Protein AF-0000000074598461 (afdb_homodimer)

Sequence (278 aa):
MSKIYKFALVFVLAITSFVDISEGIFDLGEVYVRVNNTLSNGKKLRIFCKSKDDDLSAVELAPLQVYKFTISKSFWGDTLFSCDVFFDNKSHWFDVFNQKRDTSFCRNTCYYEVMESRVCKYKKFNSKIVEDCYYWKKDMSKIYKFALVFVLAITSFVDISEGIFDLGEVYVRVNNTLSNGKKLRIFCKSKDDDLSAVELAPLQVYKFTISKSFWGDTLFSCDVFFDNKSHWFDVFNQKRDTSFCRNTCYYEVMESRVCKYKKFNSKIVEDCYYWKKD

Organism: Saponaria officinalis (NCBI:txid3572)

Secondary structure (DSSP, 8-state):
--HHHHHHHHHHHHHHHS----S-S---SEEEEEEEE--STT--EEEEEEESS-BPPPEEE-TT-EEEEEEEPPTTS--EEEEEEEETTEEEEEEEEEHHHHHHHHTTEEEEEE-SSEEEEEEE-SSEEEEEEEEPPP-/--HHHHHHHHHHHHHHHH----S-S---SEEEEEEEE--STT--EEEEEEESS-BPPPEEE-TT-EEEEEEEPPTTS--EEEEEEEETTEEEEEEEEEHHHHHHHHTTEEEEEE-SSEEEEEEE-SSEEEEEEEEPPP-

InterPro domains:
  IPR010264 Plant self-incompatibility S1 [PF05938] (33-136)
  IPR010264 Plant self-incompatibility S1 [PTHR31232] (32-123)

Structure (mmCIF, N/CA/C/O backbone):
data_AF-0000000074598461-model_v1
#
loop_
_entity.id
_entity.type
_entity.pdbx_description
1 polymer 'S-protein homolog'
#
loop_
_atom_site.group_PDB
_atom_site.id
_atom_site.type_symbol
_atom_site.label_atom_id
_atom_site.label_alt_id
_atom_site.label_comp_id
_atom_site.label_asym_id
_atom_site.label_entity_id
_atom_site.label_seq_id
_atom_site.pdbx_PDB_ins_code
_atom_site.Cartn_x
_atom_site.Cartn_y
_atom_site.Cartn_z
_atom_site.occupancy
_atom_site.B_iso_or_equiv
_atom_site.auth_seq_id
_atom_site.auth_comp_id
_atom_site.auth_asym_id
_atom_site.auth_atom_id
_atom_site.pdbx_PDB_model_num
ATOM 1 N N . MET A 1 1 ? 25.781 50.375 15.008 1 42.06 1 MET A N 1
ATOM 2 C CA . MET A 1 1 ? 25.094 49.125 14.734 1 42.06 1 MET A CA 1
ATOM 3 C C . MET A 1 1 ? 25.703 47.969 15.547 1 42.06 1 MET A C 1
ATOM 5 O O . MET A 1 1 ? 26.891 47.688 15.414 1 42.06 1 MET A O 1
ATOM 9 N N . SER A 1 2 ? 25.219 47.75 16.906 1 54.38 2 SER A N 1
ATOM 10 C CA . SER A 1 2 ? 25.812 46.969 17.984 1 54.38 2 SER A CA 1
ATOM 11 C C . SER A 1 2 ? 26 45.5 17.578 1 54.38 2 SER A C 1
ATOM 13 O O . SER A 1 2 ? 25.344 45.031 16.656 1 54.38 2 SER A O 1
ATOM 15 N N . LYS A 1 3 ? 27.234 44.938 18.047 1 61.88 3 LYS A N 1
ATOM 16 C CA . LYS A 1 3 ? 27.672 43.562 17.922 1 61.88 3 LYS A CA 1
ATOM 17 C C . LYS A 1 3 ? 26.5 42.594 18.094 1 61.88 3 LYS A C 1
ATOM 19 O O . LYS A 1 3 ? 26.516 41.5 17.547 1 61.88 3 LYS A O 1
ATOM 24 N N . ILE A 1 4 ? 25.5 43.094 18.812 1 59.47 4 ILE A N 1
ATOM 25 C CA . ILE A 1 4 ? 24.344 42.25 19.078 1 59.47 4 ILE A CA 1
ATOM 26 C C . ILE A 1 4 ? 23.531 42.062 17.781 1 59.47 4 ILE A C 1
ATOM 28 O O . ILE A 1 4 ? 23.047 40.969 17.516 1 59.47 4 ILE A O 1
ATOM 32 N N . TYR A 1 5 ? 23.5 43.094 16.875 1 58.84 5 TYR A N 1
ATOM 33 C CA . TYR A 1 5 ? 22.734 42.969 15.641 1 58.84 5 TYR A CA 1
ATOM 34 C C . TYR A 1 5 ? 23.406 42 14.68 1 58.84 5 TYR A C 1
ATOM 36 O O . TYR A 1 5 ? 22.734 41.312 13.906 1 58.84 5 TYR A O 1
ATOM 44 N N . LYS A 1 6 ? 24.672 41.938 14.797 1 60.06 6 LYS A N 1
ATOM 45 C CA . LYS A 1 6 ? 25.422 41.031 13.922 1 60.06 6 LYS A CA 1
ATOM 46 C C . LYS A 1 6 ? 25.188 39.594 14.32 1 60.06 6 LYS A C 1
ATOM 48 O O . LYS A 1 6 ? 25.031 38.719 13.461 1 60.06 6 LYS A O 1
ATOM 53 N N . PHE A 1 7 ? 25.094 39.375 15.648 1 57.41 7 PHE A N 1
ATOM 54 C CA . PHE A 1 7 ? 24.844 38.031 16.125 1 57.41 7 PHE A CA 1
ATOM 55 C C . PHE A 1 7 ? 23.406 37.625 15.867 1 57.41 7 PHE A C 1
ATOM 57 O O . PHE A 1 7 ? 23.125 36.469 15.531 1 57.41 7 PHE A O 1
ATOM 64 N N . ALA A 1 8 ? 22.469 38.656 15.914 1 57.94 8 ALA A N 1
ATOM 65 C CA . ALA A 1 8 ? 21.062 38.375 15.648 1 57.94 8 ALA A CA 1
ATOM 66 C C . ALA A 1 8 ? 20.828 38.094 14.164 1 57.94 8 ALA A C 1
ATOM 68 O O . ALA A 1 8 ? 20.031 37.219 13.797 1 57.94 8 ALA A O 1
ATOM 69 N N . LEU A 1 9 ? 21.688 38.719 13.328 1 55.06 9 LEU A N 1
ATOM 70 C CA . LEU A 1 9 ? 21.547 38.5 11.898 1 55.06 9 LEU A CA 1
ATOM 71 C C . LEU A 1 9 ? 22.078 37.094 11.523 1 55.06 9 LEU A C 1
ATOM 73 O O . LEU A 1 9 ? 21.453 36.406 10.727 1 55.06 9 LEU A O 1
ATOM 77 N N . VAL A 1 10 ? 23.188 36.75 12.156 1 55.44 10 VAL A N 1
ATOM 78 C CA . VAL A 1 10 ? 23.75 35.438 11.852 1 55.44 10 VAL A CA 1
ATOM 79 C C . VAL A 1 10 ? 22.859 34.344 12.43 1 55.44 10 VAL A C 1
ATOM 81 O O . VAL A 1 10 ? 22.688 33.281 11.82 1 55.44 10 VAL A O 1
ATOM 84 N N . PHE A 1 11 ? 22.188 34.688 13.594 1 53.16 11 PHE A N 1
ATOM 85 C CA . PHE A 1 11 ? 21.281 33.688 14.172 1 53.16 11 PHE A CA 1
ATOM 86 C C . PHE A 1 11 ? 20.031 33.531 13.305 1 53.16 11 PHE A C 1
ATOM 88 O O . PHE A 1 11 ? 19.562 32.406 13.117 1 53.16 11 PHE A O 1
ATOM 95 N N . VAL A 1 12 ? 19.531 34.719 12.68 1 53.56 12 VAL A N 1
ATOM 96 C CA . VAL A 1 12 ? 18.375 34.625 11.805 1 53.56 12 VAL A CA 1
ATOM 97 C C . VAL A 1 12 ? 18.766 33.875 10.531 1 53.56 12 VAL A C 1
ATOM 99 O O . VAL A 1 12 ? 17.984 33.062 10.016 1 53.56 12 VAL A O 1
ATOM 102 N N . LEU A 1 13 ? 20.016 34.031 10.102 1 53.06 13 LEU A N 1
ATOM 103 C CA . LEU A 1 13 ? 20.438 33.344 8.883 1 53.06 13 LEU A CA 1
ATOM 104 C C . LEU A 1 13 ? 20.641 31.859 9.148 1 53.06 13 LEU A C 1
ATOM 106 O O . LEU A 1 13 ? 20.391 31.031 8.273 1 53.06 13 LEU A O 1
ATOM 110 N N . ALA A 1 14 ? 21.109 31.562 10.352 1 48.84 14 ALA A N 1
ATOM 111 C CA . ALA A 1 14 ? 21.359 30.156 10.68 1 48.84 14 ALA A CA 1
ATOM 112 C C . ALA A 1 14 ? 20.031 29.406 10.859 1 48.84 14 ALA A C 1
ATOM 114 O O . ALA A 1 14 ? 19.938 28.219 10.531 1 48.84 14 ALA A O 1
ATOM 115 N N . ILE A 1 15 ? 18.984 30.078 11.336 1 48.78 15 ILE A N 1
ATOM 116 C CA . ILE A 1 15 ? 17.719 29.375 11.508 1 48.78 15 ILE A CA 1
ATOM 117 C C . ILE A 1 15 ? 17.109 29.078 10.141 1 48.78 15 ILE A C 1
ATOM 119 O O . ILE A 1 15 ? 16.438 28.062 9.961 1 48.78 15 ILE A O 1
ATOM 123 N N . THR A 1 16 ? 17.391 30 9.164 1 47.09 16 THR A N 1
ATOM 124 C CA . THR A 1 16 ? 16.734 29.75 7.887 1 47.09 16 THR A CA 1
ATOM 125 C C . THR A 1 16 ? 17.344 28.531 7.207 1 47.09 16 THR A C 1
ATOM 127 O O . THR A 1 16 ? 16.719 27.938 6.324 1 47.09 16 THR A O 1
ATOM 130 N N . SER A 1 17 ? 18.641 28.328 7.457 1 44.53 17 SER A N 1
ATOM 131 C CA . SER A 1 17 ? 19.234 27.344 6.562 1 44.53 17 SER A CA 1
ATOM 132 C C . SER A 1 17 ? 18.734 25.938 6.867 1 44.53 17 SER A C 1
ATOM 134 O O . SER A 1 17 ? 18.844 25.031 6.035 1 44.53 17 SER A O 1
ATOM 136 N N . PHE A 1 18 ? 18.688 25.594 8.133 1 39.97 18 PHE A N 1
ATOM 137 C CA . PHE A 1 18 ? 18.594 24.156 8.375 1 39.97 18 PHE A CA 1
ATOM 138 C C . PHE A 1 18 ? 17.156 23.672 8.227 1 39.97 18 PHE A C 1
ATOM 140 O O . PHE A 1 18 ? 16.844 22.531 8.562 1 39.97 18 PHE A O 1
ATOM 147 N N . VAL A 1 19 ? 16.188 24.578 8.227 1 38 19 VAL A N 1
ATOM 148 C CA . VAL A 1 19 ? 14.891 23.938 8.086 1 38 19 VAL A CA 1
ATOM 149 C C . VAL A 1 19 ? 14.719 23.422 6.652 1 38 19 VAL A C 1
ATOM 151 O O . VAL A 1 19 ? 14.555 24.219 5.719 1 38 19 VAL A O 1
ATOM 154 N N . ASP A 1 20 ? 15.516 22.578 6.219 1 36.5 20 ASP A N 1
ATOM 155 C CA . ASP A 1 20 ? 14.945 21.859 5.078 1 36.5 20 ASP A CA 1
ATOM 156 C C . ASP A 1 20 ? 13.477 21.547 5.312 1 36.5 20 ASP A C 1
ATOM 158 O O . ASP A 1 20 ? 13.133 20.734 6.176 1 36.5 20 ASP A O 1
ATOM 162 N N . ILE A 1 21 ? 12.547 22.484 5.262 1 37.41 21 ILE A N 1
ATOM 163 C CA . ILE A 1 21 ? 11.125 22.156 5.148 1 37.41 21 ILE A CA 1
ATOM 164 C C . ILE A 1 21 ? 10.945 21 4.176 1 37.41 21 ILE A C 1
ATOM 166 O O . ILE A 1 21 ? 11.172 21.141 2.973 1 37.41 21 ILE A O 1
ATOM 170 N N . SER A 1 22 ? 11.5 19.906 4.379 1 37.53 22 SER A N 1
ATOM 171 C CA . SER A 1 22 ? 11.008 18.75 3.633 1 37.53 22 SER A CA 1
ATOM 172 C C . SER A 1 22 ? 9.562 18.938 3.184 1 37.53 22 SER A C 1
ATOM 174 O O . SER A 1 22 ? 8.836 19.766 3.758 1 37.53 22 SER A O 1
ATOM 176 N N . GLU A 1 23 ? 9.141 18.453 1.993 1 42.53 23 GLU A N 1
ATOM 177 C CA . GLU A 1 23 ? 7.801 18.469 1.414 1 42.53 23 GLU A CA 1
ATOM 178 C C . GLU A 1 23 ? 6.73 18.359 2.496 1 42.53 23 GLU A C 1
ATOM 180 O O . GLU A 1 23 ? 5.539 18.25 2.191 1 42.53 23 GLU A O 1
ATOM 185 N N . GLY A 1 24 ? 7.07 18.094 3.729 1 43.75 24 GLY A N 1
ATOM 186 C CA . GLY A 1 24 ? 5.969 18.344 4.645 1 43.75 24 GLY A CA 1
ATOM 187 C C . GLY A 1 24 ? 5.496 19.781 4.617 1 43.75 24 GLY A C 1
ATOM 188 O O . GLY A 1 24 ? 5.555 20.484 5.629 1 43.75 24 GLY A O 1
ATOM 189 N N . ILE A 1 25 ? 6.133 20.625 3.852 1 43.78 25 ILE 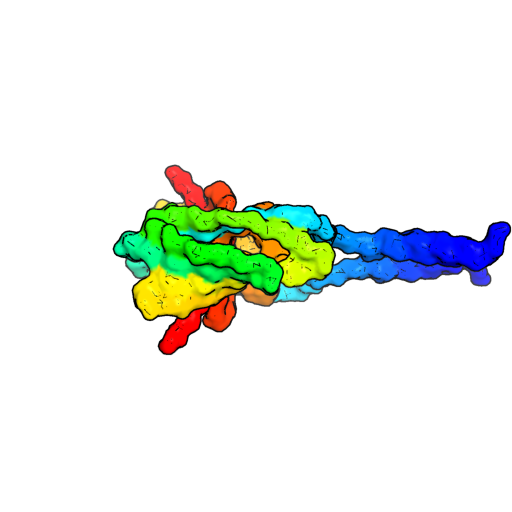A N 1
ATOM 190 C CA . ILE A 1 25 ? 5.574 21.969 3.82 1 43.78 25 ILE A CA 1
ATOM 191 C C . ILE A 1 25 ? 4.078 21.922 4.133 1 43.78 25 ILE A C 1
ATOM 193 O O . ILE A 1 25 ? 3.412 20.922 3.83 1 43.78 25 ILE A O 1
ATOM 197 N N . PHE A 1 26 ? 3.57 22.984 4.777 1 50.31 26 PHE A N 1
ATOM 198 C CA . PHE A 1 26 ? 2.205 23.391 5.098 1 50.31 26 PHE A CA 1
ATOM 199 C C . PHE A 1 26 ? 1.267 23.078 3.934 1 50.31 26 PHE A C 1
ATOM 201 O O . PHE A 1 26 ? 1.225 23.828 2.955 1 50.31 26 PHE A O 1
ATOM 208 N N . ASP A 1 27 ? 1.364 21.891 3.357 1 56.09 27 ASP A N 1
ATOM 209 C CA . ASP A 1 27 ? 0.271 21.625 2.426 1 56.09 27 ASP A CA 1
ATOM 210 C C . ASP A 1 27 ? -1.074 22.016 3.037 1 56.09 27 ASP A C 1
ATOM 212 O O . ASP A 1 27 ? -1.716 21.203 3.705 1 56.09 27 ASP A O 1
ATOM 216 N N . LEU A 1 28 ? -1.108 23.297 3.279 1 67.38 28 LEU A N 1
ATOM 217 C CA . LEU A 1 28 ? -2.389 23.922 3.58 1 67.38 28 LEU A CA 1
ATOM 218 C C . LEU A 1 28 ? -3.34 23.812 2.393 1 67.38 28 LEU A C 1
ATOM 220 O O . LEU A 1 28 ? -2.9 23.734 1.244 1 67.38 28 LEU A O 1
ATOM 224 N N . GLY A 1 29 ? -4.309 23.031 2.402 1 84.06 29 GLY A N 1
ATOM 225 C CA . GLY A 1 29 ? -5.262 22.891 1.312 1 84.06 29 GLY A CA 1
ATOM 226 C C . GLY A 1 29 ? -6.352 21.875 1.597 1 84.06 29 GLY A C 1
ATOM 227 O O . GLY A 1 29 ? -6.598 21.531 2.754 1 84.06 29 GLY A O 1
ATOM 228 N N . GLU A 1 30 ? -6.996 21.766 0.583 1 92.38 30 GLU A N 1
ATOM 229 C CA . GLU A 1 30 ? -8.133 20.859 0.634 1 92.38 30 GLU A CA 1
ATOM 230 C C . GLU A 1 30 ? -7.746 19.453 0.154 1 92.38 30 GLU A C 1
ATOM 232 O O . GLU A 1 30 ? -6.84 19.312 -0.67 1 92.38 30 GLU A O 1
ATOM 237 N N . VAL A 1 31 ? -8.266 18.562 0.871 1 95.31 31 VAL A N 1
ATOM 238 C CA . VAL A 1 31 ? -8.141 17.172 0.423 1 95.31 31 VAL A CA 1
ATOM 239 C C . VAL A 1 31 ? -9.508 16.625 0.03 1 95.31 31 VAL A C 1
ATOM 241 O O . VAL A 1 31 ? -10.492 16.828 0.75 1 95.31 31 VAL A O 1
ATOM 244 N N . TYR A 1 32 ? -9.523 16.031 -1.075 1 97.25 32 TYR A N 1
ATOM 245 C CA . TYR A 1 32 ? -10.742 15.398 -1.564 1 97.25 32 TYR A CA 1
ATOM 246 C C . TYR A 1 32 ? -10.797 13.938 -1.152 1 97.25 32 TYR A C 1
ATOM 248 O O . TYR A 1 32 ? -9.812 13.203 -1.295 1 97.25 32 TYR A O 1
ATOM 256 N N . VAL A 1 33 ? -11.93 13.602 -0.596 1 98.38 33 VAL A N 1
ATOM 257 C CA . VAL A 1 33 ? -12.102 12.219 -0.165 1 98.38 33 VAL A CA 1
ATOM 258 C C . VAL A 1 33 ? -13.172 11.539 -1.01 1 98.38 33 VAL A C 1
ATOM 260 O O . VAL A 1 33 ? -14.234 12.117 -1.251 1 98.38 33 VAL A O 1
ATOM 263 N N . ARG A 1 34 ? -12.828 10.359 -1.468 1 98.62 34 ARG A N 1
ATOM 264 C CA . ARG A 1 34 ? -13.766 9.523 -2.203 1 98.62 34 ARG A CA 1
ATOM 265 C C . ARG A 1 34 ? -13.867 8.133 -1.582 1 98.62 34 ARG A C 1
ATOM 267 O O . ARG A 1 34 ? -12.883 7.391 -1.553 1 98.62 34 ARG A O 1
ATOM 274 N N . VAL A 1 35 ? -15.031 7.828 -1.108 1 98.81 35 VAL A N 1
ATOM 275 C CA . VAL A 1 35 ? -15.258 6.516 -0.51 1 98.81 35 VAL A CA 1
ATOM 276 C C . VAL A 1 35 ? -16.219 5.715 -1.382 1 98.81 35 VAL A C 1
ATOM 278 O O . VAL A 1 35 ? -17.375 6.105 -1.567 1 98.81 35 VAL A O 1
ATOM 281 N N . ASN A 1 36 ? -15.742 4.559 -1.858 1 98.75 36 ASN A N 1
ATOM 282 C CA . ASN A 1 36 ? -16.547 3.709 -2.73 1 98.75 36 ASN A CA 1
ATOM 283 C C . ASN A 1 36 ? -17.203 2.574 -1.954 1 98.75 36 ASN A C 1
ATOM 285 O O . ASN A 1 36 ? -16.562 1.895 -1.161 1 98.75 36 ASN A O 1
ATOM 289 N N . ASN A 1 37 ? -18.5 2.393 -2.273 1 98.88 37 ASN A N 1
ATOM 290 C CA . ASN A 1 37 ? -19.156 1.177 -1.821 1 98.88 37 ASN A CA 1
ATOM 291 C C . ASN A 1 37 ? -18.844 -0.009 -2.727 1 98.88 37 ASN A C 1
ATOM 293 O O . ASN A 1 37 ? -19.406 -0.134 -3.816 1 98.88 37 ASN A O 1
ATOM 297 N N . THR A 1 38 ? -17.984 -0.851 -2.176 1 98.56 38 THR A N 1
ATOM 298 C CA . THR A 1 38 ? -17.641 -2.018 -2.975 1 98.56 38 THR A CA 1
ATOM 299 C C . THR A 1 38 ? -18.078 -3.303 -2.281 1 98.56 38 THR A C 1
ATOM 301 O O . THR A 1 38 ? -17.469 -4.359 -2.48 1 98.56 38 THR A O 1
ATOM 304 N N . LEU A 1 39 ? -19.047 -3.18 -1.473 1 98.5 39 LEU A N 1
ATOM 305 C CA . LEU A 1 39 ? -19.625 -4.359 -0.835 1 98.5 39 LEU A CA 1
ATOM 306 C C . LEU A 1 39 ? -20.203 -5.312 -1.876 1 98.5 39 LEU A C 1
ATOM 308 O O . LEU A 1 39 ? -20.672 -4.879 -2.928 1 98.5 39 LEU A O 1
ATOM 312 N N . SER A 1 40 ? -20.094 -6.543 -1.525 1 96.94 40 SER A N 1
ATOM 313 C CA . SER A 1 40 ? -20.547 -7.562 -2.463 1 96.94 40 SER A CA 1
ATOM 314 C C . SER A 1 40 ? -22.062 -7.75 -2.387 1 96.94 40 SER A C 1
ATOM 316 O O . SER A 1 40 ? -22.719 -7.195 -1.5 1 96.94 40 SER A O 1
ATOM 318 N N . ASN A 1 41 ? -22.641 -8.422 -3.396 1 95.56 41 ASN A N 1
ATOM 319 C CA . ASN A 1 41 ? -24.016 -8.891 -3.439 1 95.56 41 ASN A CA 1
ATOM 320 C C . ASN A 1 41 ? -25 -7.73 -3.426 1 95.56 41 ASN A C 1
ATOM 322 O O . ASN A 1 41 ? -26.078 -7.828 -2.816 1 95.56 41 ASN A O 1
ATOM 326 N N . GLY A 1 42 ? -24.594 -6.586 -3.924 1 95.5 42 GLY A N 1
ATOM 327 C CA . GLY A 1 42 ? -25.516 -5.469 -4.094 1 95.5 42 GLY A CA 1
ATOM 328 C C . GLY A 1 42 ? -25.875 -4.789 -2.789 1 95.5 42 GLY A C 1
ATOM 329 O O . GLY A 1 42 ? -26.875 -4.074 -2.709 1 95.5 42 GLY A O 1
ATOM 330 N N . LYS A 1 43 ? -25.125 -4.895 -1.83 1 97.62 43 LYS A N 1
ATOM 331 C CA . LYS A 1 43 ? -25.422 -4.355 -0.505 1 97.62 43 LYS A CA 1
ATOM 332 C C . LYS A 1 43 ? -25.25 -2.842 -0.476 1 97.62 43 LYS A C 1
ATOM 334 O O . LYS A 1 43 ? -24.312 -2.307 -1.086 1 97.62 43 LYS A O 1
ATOM 339 N N . LYS A 1 44 ? -26.109 -2.312 0.274 1 98.25 44 LYS A N 1
ATOM 340 C CA . LYS A 1 44 ? -26 -0.876 0.513 1 98.25 44 LYS A CA 1
ATOM 341 C C . LYS A 1 44 ? -25.047 -0.578 1.666 1 98.25 44 LYS A C 1
ATOM 343 O O . LYS A 1 44 ? -24.859 -1.413 2.553 1 98.25 44 LYS A O 1
ATOM 348 N N . LEU A 1 45 ? -24.5 0.624 1.594 1 98.81 45 LEU A N 1
ATOM 349 C CA . LEU A 1 45 ? -23.594 1.103 2.631 1 98.81 45 LEU A CA 1
ATOM 350 C C . LEU A 1 45 ? -24.094 2.42 3.221 1 98.81 45 LEU A C 1
ATOM 352 O O . LEU A 1 45 ? -24.297 3.393 2.49 1 98.81 45 LEU A O 1
ATOM 356 N N . ARG A 1 46 ? -24.344 2.412 4.477 1 98.81 46 ARG A N 1
ATOM 357 C CA . ARG A 1 46 ? -24.594 3.676 5.168 1 98.81 46 ARG A CA 1
ATOM 358 C C . ARG A 1 46 ? -23.297 4.207 5.793 1 98.81 46 ARG A C 1
ATOM 360 O O . ARG A 1 46 ? -22.594 3.477 6.492 1 98.81 46 ARG A O 1
ATOM 367 N N . ILE A 1 47 ? -23.016 5.48 5.539 1 98.81 47 ILE A N 1
ATOM 368 C CA . ILE A 1 47 ? -21.75 6.043 6.016 1 98.81 47 ILE A CA 1
ATOM 369 C C . ILE A 1 47 ? -22 7.395 6.676 1 98.81 47 ILE A C 1
ATOM 371 O O . ILE A 1 47 ? -22.797 8.195 6.18 1 98.81 47 ILE A O 1
ATOM 375 N N . PHE A 1 48 ? -21.391 7.594 7.82 1 98.56 48 PHE A N 1
ATOM 376 C CA . PHE A 1 48 ? -21.438 8.836 8.586 1 98.56 48 PHE A CA 1
ATOM 377 C C . PHE A 1 48 ? -20.047 9.297 8.969 1 98.56 48 PHE A C 1
ATOM 379 O O . PHE A 1 48 ? -19.359 8.641 9.766 1 98.56 48 PHE A O 1
ATOM 386 N N . CYS A 1 49 ? -19.578 10.406 8.438 1 98.5 49 CYS A N 1
ATOM 387 C CA . CYS A 1 49 ? -18.234 10.922 8.703 1 98.5 49 CYS A CA 1
ATOM 388 C C . CYS A 1 49 ? -18.297 12.219 9.508 1 98.5 49 CYS A C 1
ATOM 390 O O . CYS A 1 49 ? -19.234 13.008 9.352 1 98.5 49 CYS A O 1
ATOM 392 N N . LYS A 1 50 ? -17.297 12.328 10.312 1 97.75 50 LYS A N 1
ATOM 393 C CA . LYS A 1 50 ? -17.266 13.516 11.156 1 97.75 50 LYS A CA 1
ATOM 394 C C . LYS A 1 50 ? -15.844 13.859 11.586 1 97.75 50 LYS A C 1
ATOM 396 O O . LYS A 1 50 ? -14.945 13.016 11.5 1 97.75 50 LYS A O 1
ATOM 401 N N . SER A 1 51 ? -15.656 15.062 11.828 1 96.75 51 SER A N 1
ATOM 402 C CA . SER A 1 51 ? -14.484 15.547 12.555 1 96.75 51 SER A CA 1
ATOM 403 C C . SER A 1 51 ? -14.883 16.188 13.875 1 96.75 51 SER A C 1
ATOM 405 O O . SER A 1 51 ? -16.062 16.188 14.25 1 96.75 51 SER A O 1
ATOM 407 N N . LYS A 1 52 ? -13.891 16.641 14.742 1 91.19 52 LYS A N 1
ATOM 408 C CA . LYS A 1 52 ? -14.195 17.375 15.969 1 91.19 52 LYS A CA 1
ATOM 409 C C . LYS A 1 52 ? -15.094 18.578 15.688 1 91.19 52 LYS A C 1
ATOM 411 O O . LYS A 1 52 ? -16.031 18.844 16.438 1 91.19 52 LYS A O 1
ATOM 416 N N . ASP A 1 53 ? -14.93 19.172 14.492 1 89.44 53 ASP A N 1
ATOM 417 C CA . ASP A 1 53 ? -15.586 20.438 14.188 1 89.44 53 ASP A CA 1
ATOM 418 C C . ASP A 1 53 ? -16.688 20.234 13.156 1 89.44 53 ASP A C 1
ATOM 420 O O . ASP A 1 53 ? -17.562 21.094 13 1 89.44 53 ASP A O 1
ATOM 424 N N . ASP A 1 54 ? -16.641 19.188 12.398 1 90 54 ASP A N 1
ATOM 425 C CA . ASP A 1 54 ? -17.578 18.984 11.289 1 90 54 ASP A CA 1
ATOM 426 C C . ASP A 1 54 ? -18.297 17.656 11.414 1 90 54 ASP A C 1
ATOM 428 O O . ASP A 1 54 ? -17.656 16.609 11.578 1 90 54 ASP A O 1
ATOM 432 N N . ASP A 1 55 ? -19.562 17.734 11.438 1 91.75 55 ASP A N 1
ATOM 433 C CA . ASP A 1 55 ? -20.406 16.547 11.367 1 91.75 55 ASP A CA 1
ATOM 434 C C . ASP A 1 55 ? -21.094 16.438 10 1 91.75 55 ASP A C 1
ATOM 436 O O . ASP A 1 55 ? -21.984 17.219 9.688 1 91.75 55 ASP A O 1
ATOM 440 N N . LEU A 1 56 ? -20.594 15.469 9.336 1 92.5 56 LEU A N 1
ATOM 441 C CA . LEU A 1 56 ? -21.188 15.281 8.016 1 92.5 56 LEU A CA 1
ATOM 442 C C . LEU A 1 56 ? -22.406 14.359 8.086 1 92.5 56 LEU A C 1
ATOM 444 O O . LEU A 1 56 ? -22.438 13.453 8.922 1 92.5 56 LEU A O 1
ATOM 448 N N . SER A 1 57 ? -23.484 14.664 7.566 1 91 57 SER A N 1
ATOM 449 C CA . SER A 1 57 ? -24.719 13.875 7.613 1 91 57 SER A CA 1
ATOM 450 C C . SER A 1 57 ? -24.484 12.477 7.055 1 91 57 SER A C 1
ATOM 452 O O . SER A 1 57 ? -23.609 12.266 6.215 1 91 57 SER A O 1
ATOM 454 N N . ALA A 1 58 ? -25.281 11.586 7.598 1 97.06 58 ALA A N 1
ATOM 455 C CA . ALA A 1 58 ? -25.234 10.211 7.113 1 97.06 58 ALA A CA 1
ATOM 456 C C . ALA A 1 58 ? -25.766 10.117 5.688 1 97.06 58 ALA A C 1
ATOM 458 O O . ALA A 1 58 ? -26.719 10.812 5.328 1 97.06 58 ALA A O 1
ATOM 459 N N . VAL A 1 59 ? -25.141 9.25 4.926 1 98 59 VAL A N 1
ATOM 460 C CA . VAL A 1 59 ? -25.562 9.008 3.551 1 98 59 VAL A CA 1
ATOM 461 C C . VAL A 1 59 ? -25.641 7.504 3.295 1 98 59 VAL A C 1
ATOM 463 O O . VAL A 1 59 ? -24.875 6.727 3.855 1 98 59 VAL A O 1
ATOM 466 N N . GLU A 1 60 ? -26.562 7.129 2.525 1 98.38 60 GLU A N 1
ATOM 467 C CA . GLU A 1 60 ? -26.656 5.746 2.068 1 98.38 60 GLU A CA 1
ATOM 468 C C . GLU A 1 60 ? -26.125 5.602 0.644 1 98.38 60 GLU A C 1
ATOM 470 O O . GLU A 1 60 ? -26.547 6.32 -0.259 1 98.38 60 GLU A O 1
ATOM 475 N N . LEU A 1 61 ? -25.266 4.723 0.48 1 98.75 61 LEU A N 1
ATOM 476 C CA . LEU A 1 61 ? -24.672 4.492 -0.826 1 98.75 61 LEU A CA 1
ATOM 477 C C . LEU A 1 61 ? -25.141 3.172 -1.423 1 98.75 61 LEU A C 1
ATOM 479 O O . LEU A 1 61 ? -25.031 2.121 -0.789 1 98.75 61 LEU A O 1
ATOM 483 N N . ALA A 1 62 ? -25.672 3.244 -2.65 1 98.31 62 ALA A N 1
ATOM 484 C CA . ALA A 1 62 ? -25.906 2.025 -3.418 1 98.31 62 ALA A CA 1
ATOM 485 C C . ALA A 1 62 ? -24.594 1.362 -3.82 1 98.31 62 ALA A C 1
ATOM 487 O O . ALA A 1 62 ? -23.531 1.96 -3.688 1 98.31 62 ALA A O 1
ATOM 488 N N . PRO A 1 63 ? -24.703 0.107 -4.289 1 97.88 63 PRO A N 1
ATOM 489 C CA . PRO A 1 63 ? -23.484 -0.553 -4.746 1 97.88 63 PRO A CA 1
ATOM 490 C C . PRO A 1 63 ? -22.734 0.255 -5.805 1 97.88 63 PRO A C 1
ATOM 492 O O . PRO A 1 63 ? -23.344 0.769 -6.742 1 97.88 63 PRO A O 1
ATOM 495 N N . LEU A 1 64 ? -21.438 0.383 -5.625 1 97.56 64 LEU A N 1
ATOM 496 C CA . LEU A 1 64 ? -20.516 1.025 -6.551 1 97.56 64 LEU A CA 1
ATOM 497 C C . LEU A 1 64 ? -20.703 2.537 -6.551 1 97.56 64 LEU A C 1
ATOM 499 O O . LEU A 1 64 ? -20.047 3.252 -7.305 1 97.56 64 LEU A O 1
ATOM 503 N N . GLN A 1 65 ? -21.562 3.049 -5.734 1 98.38 65 GLN A N 1
ATOM 504 C CA . GLN A 1 65 ? -21.703 4.496 -5.598 1 98.38 65 GLN A CA 1
ATOM 505 C C . GLN A 1 65 ? -20.562 5.078 -4.766 1 98.38 65 GLN A C 1
ATOM 507 O O . GLN A 1 65 ? -20.031 4.402 -3.881 1 98.38 65 GLN A O 1
ATOM 512 N N . VAL A 1 66 ? -20.297 6.348 -5.012 1 98.44 66 VAL A N 1
ATOM 513 C CA . VAL A 1 66 ? -19.156 7.016 -4.391 1 98.44 66 VAL A CA 1
ATOM 514 C C . VAL A 1 66 ? -19.656 8.164 -3.508 1 98.44 66 VAL A C 1
ATOM 516 O O . VAL A 1 66 ? -20.516 8.945 -3.922 1 98.44 66 VAL A O 1
ATOM 519 N N . TYR A 1 67 ? -19.234 8.219 -2.277 1 98.69 67 TYR A N 1
ATOM 520 C CA . TYR A 1 67 ? -19.422 9.352 -1.377 1 98.69 67 TYR A CA 1
ATOM 521 C C . TYR A 1 67 ? -18.234 10.297 -1.431 1 98.69 67 TYR A C 1
ATOM 523 O O . TYR A 1 67 ? -17.094 9.875 -1.247 1 98.69 67 TYR A O 1
ATOM 531 N N . LYS A 1 68 ? -18.469 11.57 -1.695 1 98.44 68 LYS A N 1
ATOM 532 C CA . LYS A 1 68 ? -17.406 12.539 -1.875 1 98.44 68 LYS A CA 1
ATOM 533 C C . LYS A 1 68 ? -17.562 13.719 -0.922 1 98.44 68 LYS A C 1
ATOM 535 O O . LYS A 1 68 ? -18.672 14.211 -0.709 1 98.44 68 LYS A O 1
ATOM 540 N N . PHE A 1 69 ? -16.531 14.148 -0.412 1 97.5 69 PHE A N 1
ATOM 541 C CA . PHE A 1 69 ? -16.516 15.383 0.362 1 97.5 69 PHE A CA 1
ATOM 542 C C . PHE A 1 69 ? -15.102 15.961 0.419 1 97.5 69 PHE A C 1
ATOM 544 O O . PHE A 1 69 ? -14.141 15.297 0.014 1 97.5 69 PHE A O 1
ATOM 551 N N . THR A 1 70 ? -15.023 17.125 0.862 1 96.06 70 THR A N 1
ATOM 552 C CA . THR A 1 70 ? -13.742 17.828 0.917 1 96.06 70 THR A CA 1
ATOM 553 C C . THR A 1 70 ? -13.398 18.203 2.355 1 96.06 70 THR A C 1
ATOM 555 O O . THR A 1 70 ? -14.273 18.594 3.127 1 96.06 70 THR A O 1
ATOM 558 N N . ILE A 1 71 ? -12.18 18.094 2.652 1 95.31 71 ILE A N 1
ATOM 559 C CA . ILE A 1 71 ? -11.664 18.422 3.973 1 95.31 71 ILE A CA 1
ATOM 560 C C . ILE A 1 71 ? -10.68 19.594 3.861 1 95.31 71 ILE A C 1
ATOM 562 O O . ILE A 1 71 ? -9.812 19.594 2.982 1 95.31 71 ILE A O 1
ATOM 566 N N . SER A 1 72 ? -10.875 20.484 4.734 1 91.81 72 SER A N 1
ATOM 567 C CA . SER A 1 72 ? -9.875 21.531 4.875 1 91.81 72 SER A CA 1
ATOM 568 C C . SER A 1 72 ? -8.867 21.188 5.965 1 91.81 72 SER A C 1
ATOM 570 O O . SER A 1 72 ? -9.234 21.016 7.129 1 91.81 72 SER A O 1
ATOM 572 N N . LYS A 1 73 ? -7.625 21.172 5.609 1 92.12 73 LYS A N 1
ATOM 573 C CA . LYS A 1 73 ? -6.57 20.828 6.555 1 92.12 73 LYS A CA 1
ATOM 574 C C . LYS A 1 73 ? -6.281 21.969 7.52 1 92.12 73 LYS A C 1
ATOM 576 O O . LYS A 1 73 ? -6.328 23.141 7.129 1 92.12 73 LYS A O 1
ATOM 581 N N . SER A 1 74 ? -5.973 21.531 8.711 1 89.38 74 SER A N 1
ATOM 582 C CA . SER A 1 74 ? -5.586 22.531 9.695 1 89.38 74 SER A CA 1
ATOM 583 C C . SER A 1 74 ? -4.129 22.953 9.531 1 89.38 74 SER A C 1
ATOM 585 O O . SER A 1 74 ? -3.316 22.172 9.016 1 89.38 74 SER A O 1
ATOM 587 N N . PHE A 1 75 ? -3.896 24.109 10.039 1 86.31 75 PHE A N 1
ATOM 588 C CA . PHE A 1 75 ? -2.545 24.656 9.977 1 86.31 75 PHE A CA 1
ATOM 589 C C . PHE A 1 75 ? -1.608 23.875 10.891 1 86.31 75 PHE A C 1
ATOM 591 O O . PHE A 1 75 ? -0.413 23.75 10.609 1 86.31 75 PHE A O 1
ATOM 598 N N . TRP A 1 76 ? -2.191 23.266 11.961 1 88.38 76 TRP A N 1
ATOM 599 C CA . TRP A 1 76 ? -1.391 22.594 12.984 1 88.38 76 TRP A CA 1
ATOM 600 C C . TRP A 1 76 ? -1.106 21.156 12.586 1 88.38 76 TRP A C 1
ATOM 602 O O . TRP A 1 76 ? -0.325 20.469 13.242 1 88.38 76 TRP A O 1
ATOM 612 N N . GLY A 1 77 ? -1.747 20.656 11.555 1 90 77 GLY A N 1
ATOM 613 C CA . GLY A 1 77 ? -1.479 19.312 11.062 1 90 77 GLY A CA 1
ATOM 614 C C . GLY A 1 77 ? -2.221 18.234 11.828 1 90 77 GLY A C 1
ATOM 615 O O . GLY A 1 77 ? -1.812 17.078 11.828 1 90 77 GLY A O 1
ATOM 616 N N . ASP A 1 78 ? -3.34 18.516 12.461 1 92.25 78 ASP A N 1
ATOM 617 C CA . ASP A 1 78 ? -4.004 17.562 13.352 1 92.25 78 ASP A CA 1
ATOM 618 C C . ASP A 1 78 ? -5.426 17.266 12.875 1 92.25 78 ASP A C 1
ATOM 620 O O . ASP A 1 78 ? -6.25 16.766 13.641 1 92.25 78 ASP A O 1
ATOM 624 N N . THR A 1 79 ? -5.699 17.578 11.609 1 94.75 79 THR A N 1
ATOM 625 C CA . THR A 1 79 ? -7.031 17.297 11.078 1 94.75 79 THR A CA 1
ATOM 626 C C . THR A 1 79 ? -7.328 15.805 11.109 1 94.75 79 THR A C 1
ATOM 628 O O . THR A 1 79 ? -6.516 14.992 10.656 1 94.75 79 THR A O 1
ATOM 631 N N . LEU A 1 80 ? -8.453 15.461 11.742 1 97.19 80 LEU A N 1
ATOM 632 C CA . LEU A 1 80 ? -8.891 14.07 11.828 1 97.19 80 LEU A CA 1
ATOM 633 C C . LEU A 1 80 ? -10.367 13.938 11.469 1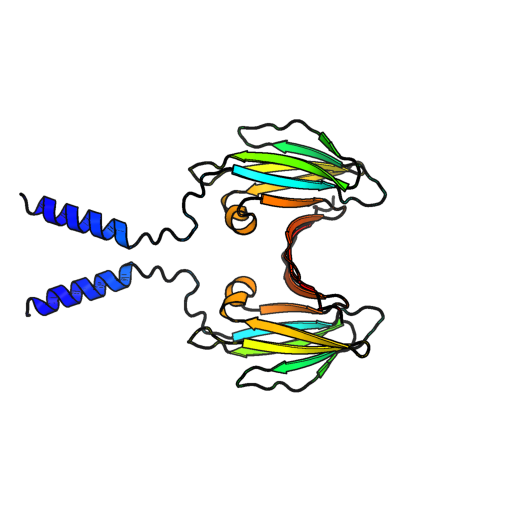 97.19 80 LEU A C 1
ATOM 635 O O . LEU A 1 80 ? -11.203 14.68 11.992 1 97.19 80 LEU A O 1
ATOM 639 N N . PHE A 1 81 ? -10.672 13.078 10.531 1 98.06 81 PHE A N 1
ATOM 640 C CA . PHE A 1 81 ? -12.039 12.688 10.211 1 98.06 81 PHE A CA 1
ATOM 641 C C . PHE A 1 81 ? -12.234 11.188 10.43 1 98.06 81 PHE A C 1
ATOM 643 O O . PHE A 1 81 ? -11.406 10.383 10.008 1 98.06 81 PHE A O 1
ATOM 650 N N . SER A 1 82 ? -13.273 10.867 11.047 1 98.19 82 SER A N 1
ATOM 651 C CA . SER A 1 82 ? -13.656 9.469 11.227 1 98.19 82 SER A CA 1
ATOM 652 C C . SER A 1 82 ? -15.008 9.18 10.578 1 98.19 82 SER A C 1
ATOM 654 O O . SER A 1 82 ? -15.875 10.055 10.516 1 98.19 82 SER A O 1
ATOM 656 N N . CYS A 1 83 ? -15.117 7.945 10.125 1 98.62 83 CYS A N 1
ATOM 657 C CA . CYS A 1 83 ? -16.391 7.527 9.539 1 98.62 83 CYS A CA 1
ATOM 658 C C . CYS A 1 83 ? -16.891 6.254 10.195 1 98.62 83 CYS A C 1
ATOM 660 O O . CYS A 1 83 ? -16.109 5.34 10.484 1 98.62 83 CYS A O 1
ATOM 662 N N . ASP A 1 84 ? -18.172 6.234 10.438 1 98.25 84 ASP A N 1
ATOM 663 C CA . ASP A 1 84 ? -18.891 5.012 10.781 1 98.25 84 ASP A CA 1
ATOM 664 C C . ASP A 1 84 ? -19.609 4.438 9.555 1 98.25 84 ASP A C 1
ATOM 666 O O . ASP A 1 84 ? -20.266 5.168 8.812 1 98.25 84 ASP A O 1
ATOM 670 N N . VAL A 1 85 ? -19.406 3.168 9.43 1 98.62 85 VAL A N 1
ATOM 671 C CA . VAL A 1 85 ? -20.109 2.521 8.328 1 98.62 85 VAL A CA 1
ATOM 672 C C . VAL A 1 85 ? -20.984 1.398 8.867 1 98.62 85 VAL A C 1
ATOM 674 O O . VAL A 1 85 ? -20.641 0.733 9.844 1 98.62 85 VAL A O 1
ATOM 677 N N . PHE A 1 86 ? -22.094 1.312 8.141 1 98.31 86 PHE A N 1
ATOM 678 C CA . PHE A 1 86 ? -23.078 0.314 8.539 1 98.31 86 PHE A CA 1
ATOM 679 C C . PHE A 1 86 ? -23.516 -0.527 7.344 1 98.31 86 PHE A C 1
ATOM 681 O O . PHE A 1 86 ? -23.953 0.012 6.32 1 98.31 86 PHE A O 1
ATOM 688 N N . PHE A 1 87 ? -23.297 -1.826 7.523 1 98.06 87 PHE A N 1
ATOM 689 C CA . PHE A 1 87 ? -23.781 -2.807 6.562 1 98.06 87 PHE A CA 1
ATOM 690 C C . PHE A 1 87 ? -23.969 -4.168 7.223 1 98.06 87 PHE A C 1
ATOM 692 O O . PHE A 1 87 ? -23.312 -4.469 8.227 1 98.06 87 PHE A O 1
ATOM 699 N N . ASP A 1 88 ? -24.922 -4.926 6.652 1 95.25 88 ASP A N 1
ATOM 700 C CA . ASP A 1 88 ? -25.219 -6.262 7.156 1 95.25 88 ASP A CA 1
ATOM 701 C C . ASP A 1 88 ? -25.484 -6.238 8.664 1 95.25 88 ASP A C 1
ATOM 703 O O . ASP A 1 88 ? -24.953 -7.078 9.398 1 95.25 88 ASP A O 1
ATOM 707 N N . ASN A 1 89 ? -26.141 -5.234 9.086 1 93.88 89 ASN A N 1
ATOM 708 C CA . ASN A 1 89 ? -26.547 -5.078 10.477 1 93.88 89 ASN A CA 1
ATOM 709 C C . ASN A 1 89 ? -25.344 -4.957 11.406 1 93.88 89 ASN A C 1
ATOM 711 O O . ASN A 1 89 ? -25.422 -5.289 12.586 1 93.88 89 ASN A O 1
ATOM 715 N N . LYS A 1 90 ? -24.203 -4.645 10.922 1 96.5 90 LYS A N 1
ATOM 716 C CA . LYS A 1 90 ? -23 -4.422 11.711 1 96.5 90 LYS A CA 1
ATOM 717 C C . LYS A 1 90 ? -22.438 -3.027 11.453 1 96.5 90 LYS A C 1
ATOM 719 O O . LYS A 1 90 ? -22.578 -2.484 10.359 1 96.5 90 LYS A O 1
ATOM 724 N N . SER A 1 91 ? -21.812 -2.598 12.492 1 96.94 91 SER A N 1
ATOM 725 C CA . SER A 1 91 ? -21.188 -1.285 12.398 1 96.94 91 SER A CA 1
ATOM 726 C C . SER A 1 91 ? -19.672 -1.392 12.531 1 96.94 91 SER A C 1
ATOM 728 O O . SER A 1 91 ? -19.156 -2.178 13.336 1 96.94 91 SER A O 1
ATOM 730 N N . HIS A 1 92 ? -18.969 -0.625 11.75 1 98.12 92 HIS A N 1
ATOM 731 C CA . HIS A 1 92 ? -17.531 -0.474 11.812 1 98.12 92 HIS A CA 1
ATOM 732 C C . HIS A 1 92 ? -17.125 0.994 11.742 1 98.12 92 HIS A C 1
ATOM 734 O O . HIS A 1 92 ? -17.938 1.852 11.398 1 98.12 92 HIS A O 1
ATOM 740 N N . TRP A 1 93 ? -15.898 1.238 12.102 1 97.5 93 TRP A N 1
ATOM 741 C CA . TRP A 1 93 ? -15.422 2.611 11.953 1 97.5 93 TRP A CA 1
ATOM 742 C C . TRP A 1 93 ? -13.961 2.643 11.531 1 97.5 93 TRP A C 1
ATOM 744 O O . TRP A 1 93 ? -13.234 1.659 11.711 1 97.5 93 TRP A O 1
ATOM 754 N N . PHE A 1 94 ? -13.555 3.746 10.984 1 98.12 94 PHE A N 1
ATOM 755 C CA . PHE A 1 94 ? -12.164 3.967 10.617 1 98.12 94 PHE A CA 1
ATOM 756 C C . PHE A 1 94 ? -11.859 5.457 10.508 1 98.12 94 PHE A C 1
ATOM 758 O O . PHE A 1 94 ? -12.766 6.266 10.305 1 98.12 94 PHE A O 1
ATOM 765 N N . ASP A 1 95 ? -10.641 5.84 10.68 1 98.06 95 ASP A N 1
ATOM 766 C CA . ASP A 1 95 ? -10.195 7.195 10.383 1 98.06 95 ASP A CA 1
ATOM 767 C C . ASP A 1 95 ? -9.977 7.383 8.883 1 98.06 95 ASP A C 1
ATOM 769 O O . ASP A 1 95 ? -8.992 6.902 8.32 1 98.06 95 ASP A O 1
ATOM 773 N N . VAL A 1 96 ? -10.906 8.18 8.344 1 98.44 96 VAL A N 1
ATOM 774 C CA . VAL A 1 96 ? -10.844 8.328 6.891 1 98.44 96 VAL A CA 1
ATOM 775 C C . VAL A 1 96 ? -9.734 9.305 6.52 1 98.44 96 VAL A C 1
ATOM 777 O O . VAL A 1 96 ? -9.18 9.234 5.418 1 98.44 96 VAL A O 1
ATOM 780 N N . PHE A 1 97 ? -9.422 10.188 7.473 1 97.56 97 PHE A N 1
ATOM 781 C CA . PHE A 1 97 ? -8.312 11.102 7.223 1 97.56 97 PHE A CA 1
ATOM 782 C C . PHE A 1 97 ? -7.605 11.461 8.523 1 97.56 97 PHE A C 1
ATOM 784 O O . PHE A 1 97 ? -8.25 11.859 9.492 1 97.56 97 PHE A O 1
ATOM 791 N N . ASN A 1 98 ? -6.488 11.211 8.578 1 96.88 98 ASN A N 1
ATOM 792 C CA . ASN A 1 98 ? -5.516 11.672 9.562 1 96.88 98 ASN A CA 1
ATOM 793 C C . ASN A 1 98 ? -4.371 12.438 8.898 1 96.88 98 ASN A C 1
ATOM 795 O O . ASN A 1 98 ? -3.562 11.852 8.18 1 96.88 98 ASN A O 1
ATOM 799 N N . GLN A 1 99 ? -4.355 13.672 9.148 1 94.56 99 GLN A N 1
ATOM 800 C CA . GLN A 1 99 ? -3.484 14.547 8.367 1 94.56 99 GLN A CA 1
ATOM 801 C C . GLN A 1 99 ? -2.035 14.07 8.422 1 94.56 99 GLN A C 1
ATOM 803 O O . GLN A 1 99 ? -1.35 14.039 7.398 1 94.56 99 GLN A O 1
ATOM 808 N N . LYS A 1 100 ? -1.541 13.727 9.555 1 92.5 100 LYS A N 1
ATOM 809 C CA . LYS A 1 100 ? -0.166 13.258 9.703 1 92.5 100 LYS A CA 1
ATOM 810 C C . LYS A 1 100 ? 0.053 11.945 8.961 1 92.5 100 LYS A C 1
ATOM 812 O O . LYS A 1 100 ? 1.1 11.742 8.344 1 92.5 100 LYS A O 1
ATOM 817 N N . ARG A 1 101 ? -0.912 11.148 8.992 1 93.5 101 ARG A N 1
ATOM 818 C CA . ARG A 1 101 ? -0.814 9.812 8.422 1 93.5 101 ARG A CA 1
ATOM 819 C C . ARG A 1 101 ? -1.008 9.852 6.906 1 93.5 101 ARG A C 1
ATOM 821 O O . ARG A 1 101 ? -0.324 9.133 6.172 1 93.5 101 ARG A O 1
ATOM 828 N N . ASP A 1 102 ? -1.918 10.758 6.461 1 95.5 102 ASP A N 1
ATOM 829 C CA . ASP A 1 102 ? -2.482 10.523 5.137 1 95.5 102 ASP A CA 1
ATOM 830 C C . ASP A 1 102 ? -1.986 11.562 4.137 1 95.5 102 ASP A C 1
ATOM 832 O O . ASP A 1 102 ? -2.154 11.398 2.924 1 95.5 102 ASP A O 1
ATOM 836 N N . THR A 1 103 ? -1.382 12.578 4.578 1 92.5 103 THR A N 1
ATOM 837 C CA . THR A 1 103 ? -1.039 13.68 3.689 1 92.5 103 THR A CA 1
ATOM 838 C C . THR A 1 103 ? -0.133 13.195 2.559 1 92.5 103 THR A C 1
ATOM 840 O O . THR A 1 103 ? -0.359 13.531 1.392 1 92.5 103 THR A O 1
ATOM 843 N N . SER A 1 104 ? 0.866 12.414 2.91 1 89.25 104 SER A N 1
ATOM 844 C CA . SER A 1 104 ? 1.807 11.953 1.896 1 89.25 104 SER A CA 1
ATOM 845 C C . SER A 1 104 ? 1.166 10.914 0.982 1 89.25 104 SER A C 1
ATOM 847 O O . SER A 1 104 ? 1.455 10.867 -0.216 1 89.25 104 SER A O 1
ATOM 849 N N . PHE A 1 105 ? 0.334 10.133 1.519 1 93.38 105 PHE A N 1
ATOM 850 C CA . PHE A 1 105 ? -0.289 9.062 0.75 1 93.38 105 PHE A CA 1
ATOM 851 C C . PHE A 1 105 ? -1.33 9.625 -0.213 1 93.38 105 PHE A C 1
ATOM 853 O O . PHE A 1 105 ? -1.361 9.25 -1.387 1 93.38 105 PHE A O 1
ATOM 860 N N . CYS A 1 106 ? -2.131 10.492 0.317 1 94.25 106 CYS A N 1
ATOM 861 C CA . CYS A 1 106 ? -3.283 10.961 -0.446 1 94.25 106 CYS A CA 1
ATOM 862 C C . CYS A 1 106 ? -2.887 12.086 -1.395 1 94.25 106 CYS A C 1
ATOM 864 O O . CYS A 1 106 ? -3.529 12.289 -2.428 1 94.25 106 CYS A O 1
ATOM 866 N N . ARG A 1 107 ? -1.93 12.797 -1.105 1 86.31 107 ARG A N 1
ATOM 867 C CA . ARG A 1 107 ? -1.604 14.039 -1.8 1 86.31 107 ARG A CA 1
ATOM 868 C C . ARG A 1 107 ? -2.812 14.961 -1.861 1 86.31 107 ARG A C 1
ATOM 870 O O . ARG A 1 107 ? -3.172 15.594 -0.864 1 86.31 107 ARG A O 1
ATOM 877 N N . ASN A 1 108 ? -3.648 14.914 -2.941 1 90.88 108 ASN A N 1
ATOM 878 C CA . ASN A 1 108 ? -4.805 15.797 -3.023 1 90.88 108 ASN A CA 1
ATOM 879 C C . ASN A 1 108 ? -6.113 15.023 -2.928 1 90.88 108 ASN A C 1
ATOM 881 O O . ASN A 1 108 ? -7.168 15.60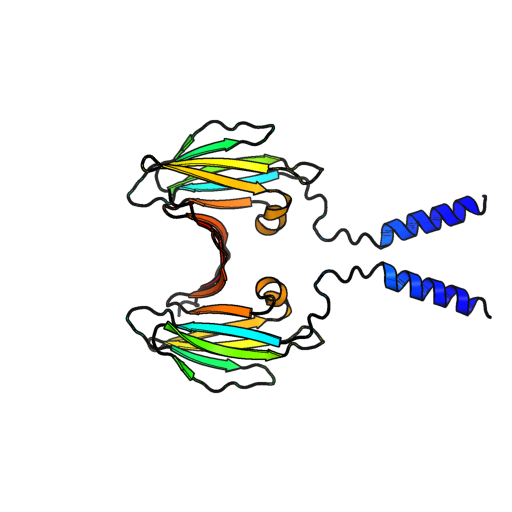2 -2.658 1 90.88 108 ASN A O 1
ATOM 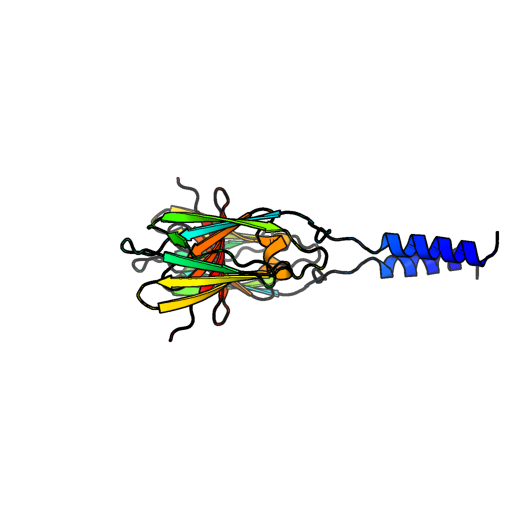885 N N . THR A 1 109 ? -6.059 13.781 -3.148 1 96 109 THR A N 1
ATOM 886 C CA . THR A 1 109 ? -7.27 12.969 -3.113 1 96 109 THR A CA 1
ATOM 887 C C . THR A 1 109 ? -7.023 11.648 -2.389 1 96 109 THR A C 1
ATOM 889 O O . THR A 1 109 ? -6.02 10.977 -2.639 1 96 109 THR A O 1
ATOM 892 N N . CYS A 1 110 ? -7.902 11.383 -1.463 1 97.81 110 CYS A N 1
ATOM 893 C CA . CYS A 1 110 ? -7.891 10.086 -0.796 1 97.81 110 CYS A CA 1
ATOM 894 C C . CYS A 1 110 ? -8.992 9.18 -1.332 1 97.81 110 CYS A C 1
ATOM 896 O O . CYS A 1 110 ? -10.18 9.508 -1.218 1 97.81 110 CYS A O 1
ATOM 898 N N . TYR A 1 111 ? -8.555 8.039 -1.858 1 98.5 111 TYR A N 1
ATOM 899 C CA . TYR A 1 111 ? -9.508 7.043 -2.35 1 98.5 111 TYR A CA 1
ATOM 900 C C . TYR A 1 111 ? -9.656 5.898 -1.355 1 98.5 111 TYR A C 1
ATOM 902 O O . TYR A 1 111 ? -8.664 5.363 -0.855 1 98.5 111 TYR A O 1
ATOM 910 N N . TYR A 1 112 ? -10.883 5.602 -1.096 1 98.81 112 TYR A N 1
ATOM 911 C CA . TYR A 1 112 ? -11.164 4.469 -0.225 1 98.81 112 TYR A CA 1
ATOM 912 C C . TYR A 1 112 ? -12.125 3.492 -0.896 1 98.81 112 TYR A C 1
ATOM 914 O O . TYR A 1 112 ? -12.992 3.898 -1.667 1 98.81 112 TYR A O 1
ATOM 922 N N . GLU A 1 113 ? -11.953 2.289 -0.567 1 98.75 113 GLU A N 1
ATOM 923 C CA . GLU A 1 113 ? -12.938 1.245 -0.848 1 98.75 113 GLU A CA 1
ATOM 924 C C . GLU A 1 113 ? -13.375 0.541 0.432 1 98.75 113 GLU A C 1
ATOM 926 O O . GLU A 1 113 ? -12.539 0.097 1.222 1 98.75 113 GLU A O 1
ATOM 931 N N . VAL A 1 114 ? -14.633 0.425 0.591 1 98.81 114 VAL A N 1
ATOM 932 C CA . VAL A 1 114 ? -15.18 -0.313 1.724 1 98.81 114 VAL A CA 1
ATOM 933 C C . VAL A 1 114 ? -15.617 -1.704 1.271 1 98.81 114 VAL A C 1
ATOM 935 O O . VAL A 1 114 ? -16.438 -1.837 0.361 1 98.81 114 VAL A O 1
ATOM 938 N N . MET A 1 115 ? -15.047 -2.648 1.904 1 98.38 115 MET A N 1
ATOM 939 C CA . MET A 1 115 ? -15.375 -4.043 1.636 1 98.38 115 MET A CA 1
ATOM 940 C C . MET A 1 115 ? -15.906 -4.73 2.893 1 98.38 115 MET A C 1
ATOM 942 O O . MET A 1 115 ? -15.898 -4.141 3.975 1 98.38 115 MET A O 1
ATOM 946 N N . GLU A 1 116 ? -16.312 -5.949 2.779 1 97.94 116 GLU A N 1
ATOM 947 C CA . GLU A 1 116 ? -16.953 -6.656 3.891 1 97.94 116 GLU A CA 1
ATOM 948 C C . GLU A 1 116 ? -15.977 -6.844 5.051 1 97.94 116 GLU A C 1
ATOM 950 O O . GLU A 1 116 ? -16.375 -6.746 6.215 1 97.94 116 GLU A O 1
ATOM 955 N N . SER A 1 117 ? -14.766 -7.168 4.672 1 97.12 117 SER A N 1
ATOM 956 C CA . SER A 1 117 ? -13.844 -7.574 5.73 1 97.12 117 SER A CA 1
ATOM 957 C C . SER A 1 117 ? -12.875 -6.449 6.09 1 97.12 117 SER A C 1
ATOM 959 O O . SER A 1 117 ? -12.156 -6.539 7.082 1 97.12 117 SER A O 1
ATOM 961 N N . ARG A 1 118 ? -12.836 -5.441 5.242 1 98.19 118 ARG A N 1
ATOM 962 C CA . ARG A 1 118 ? -11.797 -4.434 5.445 1 98.19 118 ARG A CA 1
ATOM 963 C C . ARG A 1 118 ? -12.141 -3.146 4.699 1 98.19 118 ARG A C 1
ATOM 965 O O . ARG A 1 118 ? -13.047 -3.127 3.863 1 98.19 118 ARG A O 1
ATOM 972 N N . VAL A 1 119 ? -11.492 -2.094 5.039 1 98.81 119 VAL A N 1
ATOM 973 C CA . VAL A 1 119 ? -11.461 -0.842 4.289 1 98.81 119 VAL A CA 1
ATOM 974 C C . VAL A 1 119 ? -10.047 -0.561 3.807 1 98.81 119 VAL A C 1
ATOM 976 O O . VAL A 1 119 ? -9.078 -0.788 4.539 1 98.81 119 VAL A O 1
ATOM 979 N N . CYS A 1 120 ? -9.945 -0.059 2.549 1 98.75 120 CYS A N 1
ATOM 980 C CA . CYS A 1 120 ? -8.617 0.193 1.991 1 98.75 120 CYS A CA 1
ATOM 981 C C . CYS A 1 120 ? -8.523 1.608 1.435 1 98.75 120 CYS A C 1
ATOM 983 O O . CYS A 1 120 ? -9.375 2.035 0.658 1 98.75 120 CYS A O 1
ATOM 985 N N . LYS A 1 121 ? -7.523 2.305 1.804 1 98.69 121 LYS A N 1
ATOM 986 C CA . LYS A 1 121 ? -7.043 3.48 1.083 1 98.69 121 LYS A CA 1
ATOM 987 C C . LYS A 1 121 ? -6.113 3.082 -0.059 1 98.69 121 LYS A C 1
ATOM 989 O O . LYS A 1 121 ? -5.246 2.221 0.111 1 98.69 121 LYS A O 1
ATOM 994 N N . TYR A 1 122 ? -6.293 3.717 -1.245 1 98.12 122 TYR A N 1
ATOM 995 C CA . TYR A 1 122 ? -5.457 3.201 -2.324 1 98.12 122 TYR A CA 1
ATOM 996 C C . TYR A 1 122 ? -5.055 4.316 -3.281 1 98.12 122 TYR A C 1
ATOM 998 O O . TYR A 1 122 ? -5.664 5.391 -3.285 1 98.12 122 TYR A O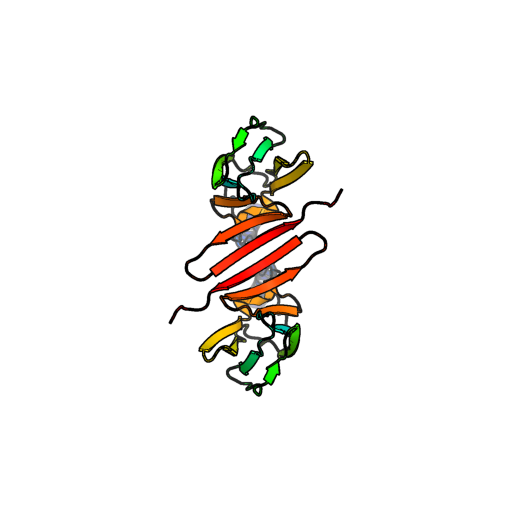 1
ATOM 1006 N N . LYS A 1 123 ? -3.996 4.09 -3.963 1 96.56 123 LYS A N 1
ATOM 1007 C CA . LYS A 1 123 ? -3.537 4.855 -5.117 1 96.56 123 LYS A CA 1
ATOM 1008 C C . LYS A 1 123 ? -3.324 3.951 -6.328 1 96.56 123 LYS A C 1
ATOM 1010 O O . LYS A 1 123 ? -2.705 2.891 -6.215 1 96.56 123 LYS A O 1
ATOM 1015 N N . LYS A 1 124 ? -3.867 4.426 -7.367 1 94.25 124 LYS A N 1
ATOM 1016 C CA . LYS A 1 124 ? -3.721 3.641 -8.586 1 94.25 124 LYS A CA 1
ATOM 1017 C C . LYS A 1 124 ? -2.924 4.406 -9.641 1 94.25 124 LYS A C 1
ATOM 1019 O O . LYS A 1 124 ? -3.166 5.59 -9.867 1 94.25 124 LYS A O 1
ATOM 1024 N N . PHE A 1 125 ? -2.023 3.633 -10.203 1 92.75 125 PHE A N 1
ATOM 1025 C CA . PHE A 1 125 ? -1.242 4.09 -11.352 1 92.75 125 PHE A CA 1
ATOM 1026 C C . PHE A 1 125 ? -1.419 3.15 -12.539 1 92.75 125 PHE A C 1
ATOM 1028 O O . PHE A 1 125 ? -2.229 2.223 -12.484 1 92.75 125 PHE A O 1
ATOM 1035 N N . ASN A 1 126 ? -0.923 3.424 -13.633 1 90.44 126 ASN A N 1
ATOM 1036 C CA . ASN A 1 126 ? -1.113 2.631 -14.844 1 90.44 126 ASN A CA 1
ATOM 1037 C C . ASN A 1 126 ? -0.833 1.151 -14.594 1 90.44 126 ASN A C 1
ATOM 1039 O O . ASN A 1 126 ? -1.649 0.293 -14.938 1 90.44 126 ASN A O 1
ATOM 1043 N N . SER A 1 127 ? 0.225 0.742 -14.039 1 93 127 SER A N 1
ATOM 1044 C CA . SER A 1 127 ? 0.551 -0.667 -13.844 1 93 127 SER A CA 1
ATOM 1045 C C . SER A 1 127 ? 0.842 -0.973 -12.383 1 93 127 SER A C 1
ATOM 1047 O O . SER A 1 127 ? 1.51 -1.961 -12.07 1 93 127 SER A O 1
ATOM 1049 N N . LYS A 1 128 ? 0.318 -0.068 -11.547 1 96 128 LYS A N 1
ATOM 1050 C CA . LYS A 1 128 ? 0.661 -0.197 -10.133 1 96 128 LYS A CA 1
ATOM 1051 C C . LYS A 1 128 ? -0.507 0.221 -9.242 1 96 128 LYS A C 1
ATOM 1053 O O . LYS A 1 128 ? -1.248 1.148 -9.578 1 96 128 LYS A O 1
ATOM 1058 N N . ILE A 1 129 ? -0.67 -0.518 -8.18 1 97.25 129 ILE A N 1
ATOM 1059 C CA . ILE A 1 129 ? -1.635 -0.113 -7.16 1 97.25 129 ILE A CA 1
ATOM 1060 C C . ILE A 1 129 ? -1.002 -0.226 -5.773 1 97.25 129 ILE A C 1
ATOM 1062 O O . ILE A 1 129 ? -0.276 -1.182 -5.492 1 97.25 129 ILE A O 1
ATOM 1066 N N . VAL A 1 130 ? -1.147 0.787 -4.996 1 97.56 130 VAL A N 1
ATOM 1067 C CA . VAL A 1 130 ? -0.738 0.779 -3.596 1 97.56 130 VAL A CA 1
ATOM 1068 C C . VAL A 1 130 ? -1.973 0.811 -2.697 1 97.56 130 VAL A C 1
ATOM 1070 O O . VAL A 1 130 ? -2.838 1.677 -2.848 1 97.56 130 VAL A O 1
ATOM 1073 N N . GLU A 1 131 ? -2.006 -0.15 -1.812 1 97.94 131 GLU A N 1
ATOM 1074 C CA . GLU A 1 131 ? -3.152 -0.209 -0.91 1 97.94 131 GLU A CA 1
ATOM 1075 C C . GLU A 1 131 ? -2.703 -0.23 0.549 1 97.94 131 GLU A C 1
ATOM 1077 O O . GLU A 1 131 ? -1.701 -0.862 0.887 1 97.94 131 GLU A O 1
ATOM 1082 N N . ASP A 1 132 ? -3.391 0.474 1.347 1 98.12 132 ASP A N 1
ATOM 1083 C CA . ASP A 1 132 ? -3.312 0.471 2.805 1 98.12 132 ASP A CA 1
ATOM 1084 C C . ASP A 1 132 ? -4.656 0.093 3.424 1 98.12 132 ASP A C 1
ATOM 1086 O O . ASP A 1 132 ? -5.59 0.898 3.438 1 98.12 132 ASP A O 1
ATOM 1090 N N . CYS A 1 133 ? -4.719 -1.141 3.926 1 98.56 133 CYS A N 1
ATOM 1091 C CA . CYS A 1 133 ? -6.016 -1.687 4.309 1 98.56 133 CYS A CA 1
ATOM 1092 C C . CYS A 1 133 ? -6.07 -1.963 5.805 1 98.56 133 CYS A C 1
ATOM 1094 O O . CYS A 1 133 ? -5.086 -2.412 6.395 1 98.56 133 CYS A O 1
ATOM 1096 N N . TYR A 1 134 ? -7.207 -1.723 6.332 1 98.19 134 TYR A N 1
ATOM 1097 C CA . TYR A 1 134 ? -7.523 -2.047 7.719 1 98.19 134 TYR A CA 1
ATOM 1098 C C . TYR A 1 134 ? -8.656 -3.066 7.793 1 98.19 134 TYR A C 1
ATOM 1100 O O . TYR A 1 134 ? -9.727 -2.863 7.211 1 98.19 134 TYR A O 1
ATOM 1108 N N . TYR A 1 135 ? -8.391 -4.125 8.523 1 97.69 135 TYR A N 1
ATOM 1109 C CA . TYR A 1 135 ? -9.43 -5.129 8.719 1 97.69 135 TYR A CA 1
ATOM 1110 C C . TYR A 1 135 ? -10.383 -4.723 9.844 1 97.69 135 TYR A C 1
ATOM 1112 O O . TYR A 1 135 ? -9.945 -4.203 10.867 1 97.69 135 TYR A O 1
ATOM 1120 N N . TRP A 1 136 ? -11.625 -4.992 9.523 1 97.38 136 TRP A N 1
ATOM 1121 C CA . TRP A 1 136 ? -12.602 -4.703 10.562 1 97.38 136 TRP A CA 1
ATOM 1122 C C . TRP A 1 136 ? -12.398 -5.609 11.773 1 97.38 136 TRP A C 1
ATOM 1124 O O . TRP A 1 136 ? -12.078 -6.789 11.625 1 97.38 136 TRP A O 1
ATOM 1134 N N . LYS A 1 137 ? -12.57 -5.039 12.961 1 89.44 137 LYS A N 1
ATOM 1135 C CA . LYS A 1 137 ? -12.516 -5.887 14.148 1 89.44 137 LYS A CA 1
ATOM 1136 C C . LYS A 1 137 ? -13.68 -6.883 14.164 1 89.44 137 LYS A C 1
ATOM 1138 O O . LYS A 1 137 ? -14.797 -6.539 13.781 1 89.44 137 LYS A O 1
ATOM 1143 N N . LYS A 1 138 ? -13.203 -8.141 14.273 1 74.88 138 LYS A N 1
ATOM 1144 C CA . LYS A 1 138 ? -14.25 -9.156 14.367 1 74.88 138 LYS A CA 1
ATOM 1145 C C . LYS A 1 138 ? -15.023 -9.031 15.68 1 74.88 138 LYS A C 1
ATOM 1147 O O . LYS A 1 138 ? -14.445 -8.672 16.703 1 74.88 138 LYS A O 1
ATOM 1152 N N . ASP A 1 139 ? -16.297 -8.859 15.641 1 57.31 139 ASP A N 1
ATOM 1153 C CA . ASP A 1 139 ? -17.109 -8.906 16.844 1 57.31 139 ASP A CA 1
ATOM 1154 C C . ASP A 1 139 ? -16.844 -10.188 17.641 1 57.31 139 ASP A C 1
ATOM 1156 O O . ASP A 1 139 ? -16.469 -11.211 17.062 1 57.31 139 ASP A O 1
ATOM 1160 N N . MET B 1 1 ? 46.969 30.719 16.266 1 41.84 1 MET B N 1
ATOM 1161 C CA . MET B 1 1 ? 45.875 29.984 15.664 1 41.84 1 MET B CA 1
ATOM 1162 C C . MET B 1 1 ? 45.094 30.859 14.688 1 41.84 1 MET B C 1
ATOM 1164 O O . MET B 1 1 ? 44.562 31.906 15.07 1 41.84 1 MET B O 1
ATOM 1168 N N . SER B 1 2 ? 45.469 30.906 13.312 1 53.06 2 SER B N 1
ATOM 1169 C CA . SER B 1 2 ? 45.094 31.844 12.258 1 53.06 2 SER B CA 1
ATOM 1170 C C . SER B 1 2 ? 43.594 31.859 12.039 1 53.06 2 SER B C 1
ATOM 1172 O O . SER B 1 2 ? 42.906 30.906 12.383 1 53.06 2 SER B O 1
ATOM 1174 N N . LYS B 1 3 ? 43.062 33.156 11.828 1 61.38 3 LYS B N 1
ATOM 1175 C CA . LYS B 1 3 ? 41.688 33.531 11.523 1 61.38 3 LYS B CA 1
ATOM 1176 C C . LYS B 1 3 ? 41.062 32.5 10.602 1 61.38 3 LYS B C 1
ATOM 1178 O O . LYS B 1 3 ? 39.844 32.25 10.672 1 61.38 3 LYS B O 1
ATOM 1183 N N . ILE B 1 4 ? 41.906 31.875 9.852 1 59.66 4 ILE B N 1
ATOM 1184 C CA . ILE B 1 4 ? 41.438 30.875 8.891 1 59.66 4 ILE B CA 1
ATOM 1185 C C . ILE B 1 4 ? 40.938 29.641 9.633 1 59.66 4 ILE B C 1
ATOM 1187 O O . ILE B 1 4 ? 39.938 29.047 9.273 1 59.66 4 ILE B O 1
ATOM 1191 N N . TYR B 1 5 ? 41.5 29.328 10.781 1 56.44 5 TYR B N 1
ATOM 1192 C CA . TYR B 1 5 ? 41.094 28.141 11.531 1 56.44 5 TYR B CA 1
ATOM 1193 C C . TYR B 1 5 ? 39.75 28.391 12.219 1 56.44 5 TYR B C 1
ATOM 1195 O O . TYR B 1 5 ? 38.938 27.469 12.352 1 56.44 5 TYR B O 1
ATOM 1203 N N . LYS B 1 6 ? 39.5 29.609 12.547 1 59.09 6 LYS B N 1
ATOM 1204 C CA . LYS B 1 6 ? 38.219 29.922 13.203 1 59.09 6 LYS B CA 1
ATOM 1205 C C . LYS B 1 6 ? 37.062 29.844 12.211 1 59.09 6 LYS B C 1
ATOM 1207 O O . LYS B 1 6 ? 36 29.344 12.555 1 59.09 6 LYS B O 1
ATOM 1212 N N . PHE B 1 7 ? 37.312 30.266 10.984 1 58.03 7 PHE B N 1
ATOM 1213 C CA . PHE B 1 7 ? 36.312 30.172 9.945 1 58.03 7 PHE B CA 1
ATOM 1214 C C . PHE B 1 7 ? 36.094 28.734 9.508 1 58.03 7 PHE B C 1
ATOM 1216 O O . PHE B 1 7 ? 34.969 28.312 9.25 1 58.03 7 PHE B O 1
ATOM 1223 N N . ALA B 1 8 ? 37.219 27.906 9.57 1 58.69 8 ALA B N 1
ATOM 1224 C CA . ALA B 1 8 ? 37.094 26.5 9.203 1 58.69 8 ALA B CA 1
ATOM 1225 C C . ALA B 1 8 ? 36.344 25.703 10.289 1 58.69 8 ALA B C 1
ATOM 1227 O O . ALA B 1 8 ? 35.562 24.812 9.984 1 58.69 8 ALA B O 1
ATOM 1228 N N . LEU B 1 9 ? 36.469 26.219 11.531 1 55.62 9 LEU B N 1
ATOM 1229 C CA . LEU B 1 9 ? 35.781 25.516 12.609 1 55.62 9 LEU B CA 1
ATOM 1230 C C . LEU B 1 9 ? 34.281 25.828 12.57 1 55.62 9 LEU B C 1
ATOM 1232 O O . LEU B 1 9 ? 33.469 24.922 12.758 1 55.62 9 LEU B O 1
ATOM 1236 N N . VAL B 1 10 ? 33.969 27.062 12.258 1 55.66 10 VAL B N 1
ATOM 1237 C CA . VAL B 1 10 ? 32.562 27.438 12.195 1 55.66 10 VAL B CA 1
ATOM 1238 C C . VAL B 1 10 ? 31.906 26.797 10.969 1 55.66 10 VAL B C 1
ATOM 1240 O O . VAL B 1 10 ? 30.75 26.391 11.008 1 55.66 10 VAL B O 1
ATOM 1243 N N . PHE B 1 11 ? 32.75 26.625 9.875 1 53.66 11 PHE B N 1
ATOM 1244 C CA . PHE B 1 11 ? 32.219 25.984 8.688 1 53.66 11 PHE B CA 1
ATOM 1245 C C . PHE B 1 11 ? 31.953 24.5 8.945 1 53.66 11 PHE B C 1
ATOM 1247 O O . PHE B 1 11 ? 30.938 23.953 8.5 1 53.66 11 PHE B O 1
ATOM 1254 N N . VAL B 1 12 ? 32.906 23.828 9.766 1 54.31 12 VAL B N 1
ATOM 1255 C CA . VAL B 1 12 ? 32.688 22.422 10.078 1 54.31 12 VAL B CA 1
ATOM 1256 C C . VAL B 1 12 ? 31.5 22.266 11 1 54.31 12 VAL B C 1
ATOM 1258 O O . VAL B 1 12 ? 30.703 21.328 10.859 1 54.31 12 VAL B O 1
ATOM 1261 N N . LEU B 1 13 ? 31.281 23.25 11.859 1 53.69 13 LEU B N 1
ATOM 1262 C CA . LEU B 1 13 ? 30.141 23.156 12.773 1 53.69 13 LEU B CA 1
ATOM 1263 C C . LEU B 1 13 ? 28.828 23.422 12.047 1 53.69 13 LEU B C 1
ATOM 1265 O O . LEU B 1 13 ? 27.797 22.828 12.375 1 53.69 13 LEU B O 1
ATOM 1269 N N . ALA B 1 14 ? 28.891 24.297 11.047 1 49.5 14 ALA B N 1
ATOM 1270 C CA . ALA B 1 14 ? 27.672 24.609 10.297 1 49.5 14 ALA B CA 1
ATOM 1271 C C . ALA B 1 14 ? 27.281 23.453 9.391 1 49.5 14 ALA B C 1
ATOM 1273 O O . ALA B 1 14 ? 26.094 23.203 9.172 1 49.5 14 ALA B O 1
ATOM 1274 N N . ILE B 1 15 ? 28.266 22.672 8.891 1 49.5 15 ILE B N 1
ATOM 1275 C CA . ILE B 1 15 ? 27.906 21.562 8.023 1 49.5 15 ILE B CA 1
ATOM 1276 C C . ILE B 1 15 ? 27.266 20.453 8.852 1 49.5 15 ILE B C 1
ATOM 1278 O O . ILE B 1 15 ? 26.359 19.75 8.367 1 49.5 15 ILE B O 1
ATOM 1282 N N . THR B 1 16 ? 27.688 20.328 10.125 1 48.22 16 THR B N 1
ATOM 1283 C CA . THR B 1 16 ? 27.109 19.234 10.891 1 48.22 16 THR B CA 1
ATOM 1284 C C . THR B 1 16 ? 25.641 19.5 11.188 1 48.22 16 THR B C 1
ATOM 1286 O O . THR B 1 16 ? 24.875 18.562 11.445 1 48.22 16 THR B O 1
ATOM 1289 N N . SER B 1 17 ? 25.312 20.766 11.336 1 46.06 17 SER B N 1
ATOM 1290 C CA . SER B 1 17 ? 23.969 20.969 11.867 1 46.06 17 SER B CA 1
ATOM 1291 C C . SER B 1 17 ? 22.906 20.641 10.828 1 46.06 17 SER B C 1
ATOM 1293 O O . SER B 1 17 ? 21.734 20.469 11.164 1 46.06 17 SER B O 1
ATOM 1295 N N . PHE B 1 18 ? 23.109 21.031 9.609 1 40.56 18 PHE B N 1
ATOM 1296 C CA . PHE B 1 18 ? 21.953 21 8.711 1 40.56 18 PHE B CA 1
ATOM 1297 C C . PHE B 1 18 ? 21.719 19.578 8.188 1 40.56 18 PHE B C 1
ATOM 1299 O O . PHE B 1 18 ? 20.844 19.375 7.352 1 40.56 18 PHE B O 1
ATOM 1306 N N . VAL B 1 19 ? 22.703 18.688 8.289 1 38.28 19 VAL B N 1
ATOM 1307 C CA . VAL B 1 19 ? 22.312 17.391 7.742 1 38.28 19 VAL B CA 1
ATOM 1308 C C . VAL B 1 19 ? 21.328 16.703 8.688 1 38.28 19 VAL B C 1
ATOM 1310 O O . VAL B 1 19 ? 21.719 16.25 9.766 1 38.28 19 VAL B O 1
ATOM 1313 N N . ASP B 1 20 ? 20.25 17.25 8.922 1 37.22 20 ASP B N 1
ATOM 1314 C CA . ASP B 1 20 ? 19.281 16.281 9.406 1 37.22 20 ASP B CA 1
ATOM 1315 C C . ASP B 1 20 ? 19.359 14.984 8.609 1 37.22 20 ASP B C 1
ATOM 1317 O O . ASP B 1 20 ? 19.031 14.953 7.426 1 37.22 20 ASP B O 1
ATOM 1321 N N . ILE B 1 21 ? 20.375 14.133 8.766 1 37.78 21 ILE B N 1
ATOM 1322 C CA . ILE B 1 21 ? 20.312 12.766 8.266 1 37.78 21 ILE B CA 1
ATOM 1323 C C . ILE B 1 21 ? 18.922 12.188 8.531 1 37.78 21 ILE B C 1
ATOM 1325 O O . ILE B 1 21 ? 18.547 11.961 9.68 1 37.78 21 ILE B O 1
ATOM 1329 N N . SER B 1 22 ? 17.906 12.734 8.055 1 37.69 22 SER B N 1
ATOM 1330 C CA . SER B 1 22 ? 16.672 11.961 8.031 1 37.69 22 SER B CA 1
ATOM 1331 C C . SER B 1 22 ? 16.953 10.461 8.023 1 37.69 22 SER B C 1
ATOM 1333 O O . SER B 1 22 ? 18.047 10.039 7.648 1 37.69 22 SER B O 1
ATOM 1335 N N . GLU B 1 23 ? 16.172 9.602 8.742 1 42.75 23 GLU B N 1
ATOM 1336 C CA . GLU B 1 23 ? 16.219 8.141 8.805 1 42.75 23 GLU B CA 1
ATOM 1337 C C . GLU B 1 23 ? 16.703 7.551 7.484 1 42.75 23 GLU B C 1
ATOM 1339 O O . GLU B 1 23 ? 16.719 6.332 7.312 1 42.75 23 GLU B O 1
ATOM 1344 N N . GLY B 1 24 ? 16.812 8.32 6.434 1 43.88 24 GLY B N 1
ATOM 1345 C CA . GLY B 1 24 ? 17.562 7.676 5.363 1 43.88 24 GLY B CA 1
ATOM 1346 C C . GLY B 1 24 ? 18.984 7.336 5.758 1 43.88 24 GLY B C 1
ATOM 1347 O O . GLY B 1 24 ? 19.938 7.789 5.121 1 43.88 24 GLY B O 1
ATOM 1348 N N . ILE B 1 25 ? 19.406 7.727 6.93 1 43.66 25 ILE B N 1
ATOM 1349 C CA . ILE B 1 25 ? 20.766 7.301 7.254 1 43.66 25 ILE B CA 1
ATOM 1350 C C . ILE B 1 25 ? 21.094 6.012 6.504 1 43.66 25 ILE B C 1
ATOM 1352 O O . ILE B 1 25 ? 20.203 5.219 6.199 1 43.66 25 ILE B O 1
ATOM 1356 N N . PHE B 1 26 ? 22.422 5.793 6.246 1 50.19 26 PHE B N 1
ATOM 1357 C CA . PHE B 1 26 ? 23.172 4.672 5.684 1 50.19 26 PHE B CA 1
ATOM 1358 C C . PHE B 1 26 ? 22.656 3.352 6.246 1 50.19 26 PHE B C 1
ATOM 1360 O O . PHE B 1 26 ? 23.016 2.971 7.363 1 50.19 26 PHE B O 1
ATOM 1367 N N . ASP B 1 27 ? 21.359 3.16 6.305 1 55.81 27 ASP B N 1
ATOM 1368 C CA . ASP B 1 27 ? 21.016 1.779 6.629 1 55.81 27 ASP B CA 1
ATOM 1369 C C . ASP B 1 27 ? 21.844 0.798 5.805 1 55.81 27 ASP B C 1
ATOM 1371 O O . ASP B 1 27 ? 21.453 0.412 4.703 1 55.81 27 ASP B O 1
ATOM 1375 N N . LEU B 1 28 ? 23.094 0.927 6.059 1 67.12 28 LEU B N 1
ATOM 1376 C CA . LEU B 1 28 ? 24.047 -0.096 5.613 1 67.12 28 LEU B CA 1
ATOM 1377 C C . LEU B 1 28 ? 23.719 -1.446 6.242 1 67.12 28 LEU B C 1
ATOM 1379 O O . LEU B 1 28 ? 23.156 -1.505 7.344 1 67.12 28 LEU B O 1
ATOM 1383 N N . GLY B 1 29 ? 23.125 -2.352 5.602 1 83.88 29 GLY B N 1
ATOM 1384 C CA . GLY B 1 29 ? 22.797 -3.662 6.137 1 83.88 29 GLY B CA 1
ATOM 1385 C C . GLY B 1 29 ? 22.188 -4.594 5.109 1 83.88 29 GLY B C 1
ATOM 1386 O O . GLY B 1 29 ? 22.297 -4.359 3.906 1 83.88 29 GLY B O 1
ATOM 1387 N N . GLU B 1 30 ? 21.891 -5.613 5.688 1 92.38 30 GLU B N 1
ATOM 1388 C CA . GLU B 1 30 ? 21.297 -6.676 4.887 1 92.38 30 GLU B CA 1
ATOM 1389 C C . GLU B 1 30 ? 19.766 -6.57 4.875 1 92.38 30 GLU B C 1
ATOM 1391 O O . GLU B 1 30 ? 19.172 -6.086 5.84 1 92.38 30 GLU B O 1
ATOM 1396 N N . VAL B 1 31 ? 19.312 -6.785 3.715 1 95.38 31 VAL B N 1
ATOM 1397 C CA . VAL B 1 31 ? 17.859 -6.906 3.59 1 95.38 31 VAL B CA 1
ATOM 1398 C C . VAL B 1 31 ? 17.484 -8.344 3.24 1 95.38 31 VAL B C 1
ATOM 1400 O O . VAL B 1 31 ? 18.109 -8.961 2.371 1 95.38 31 VAL B O 1
ATOM 1403 N N . TYR B 1 32 ? 16.547 -8.82 3.941 1 97.25 32 TYR B N 1
ATOM 1404 C CA . TYR B 1 32 ? 16.031 -10.156 3.688 1 97.25 32 TYR B CA 1
ATOM 1405 C C . TYR B 1 32 ? 14.844 -10.109 2.736 1 97.25 32 TYR B C 1
ATOM 1407 O O . TYR B 1 32 ? 13.938 -9.289 2.908 1 97.25 32 TYR B O 1
ATOM 1415 N N . VAL B 1 33 ? 14.938 -10.953 1.741 1 98.38 33 VAL B N 1
ATOM 1416 C CA . VAL B 1 33 ? 13.852 -10.992 0.768 1 98.38 33 VAL B CA 1
ATOM 1417 C C . VAL B 1 33 ? 13.141 -12.344 0.847 1 98.38 33 VAL B C 1
ATOM 1419 O O . VAL B 1 33 ? 13.789 -13.391 0.917 1 98.38 33 VAL B O 1
ATOM 1422 N N . ARG B 1 34 ? 11.844 -12.266 0.878 1 98.62 34 ARG B N 1
ATOM 1423 C CA . ARG B 1 34 ? 10.992 -13.453 0.843 1 98.62 34 ARG B CA 1
ATOM 1424 C C . ARG B 1 34 ? 9.961 -13.352 -0.269 1 98.62 34 ARG B C 1
ATOM 1426 O O . ARG B 1 34 ? 9.102 -12.461 -0.25 1 98.62 34 ARG B O 1
ATOM 1433 N N . VAL B 1 35 ? 10.062 -14.234 -1.187 1 98.81 35 VAL B N 1
ATOM 1434 C CA . VAL B 1 35 ? 9.109 -14.266 -2.293 1 98.81 35 VAL B CA 1
ATOM 1435 C C . VAL B 1 35 ? 8.258 -15.531 -2.203 1 98.81 35 VAL B C 1
ATOM 1437 O O . VAL B 1 35 ? 8.773 -16.641 -2.293 1 98.81 35 VAL B O 1
ATOM 1440 N N . ASN B 1 36 ? 6.941 -15.336 -2.1 1 98.75 36 ASN B N 1
ATOM 1441 C CA . ASN B 1 36 ? 6.012 -16.453 -1.972 1 98.75 36 ASN B CA 1
ATOM 1442 C C . ASN B 1 36 ? 5.367 -16.797 -3.311 1 98.75 36 ASN B C 1
ATOM 1444 O O . ASN B 1 36 ? 4.898 -15.914 -4.027 1 98.75 36 ASN B O 1
ATOM 1448 N N . ASN B 1 37 ? 5.324 -18.125 -3.551 1 98.88 37 ASN B N 1
ATOM 1449 C CA . ASN B 1 37 ? 4.492 -18.609 -4.648 1 98.88 37 ASN B CA 1
ATOM 1450 C C . ASN B 1 37 ? 3.027 -18.719 -4.234 1 98.88 37 ASN B C 1
ATOM 1452 O O . ASN B 1 37 ? 2.643 -19.672 -3.551 1 98.88 37 ASN B O 1
ATOM 1456 N N . THR B 1 38 ? 2.291 -17.75 -4.738 1 98.56 38 THR B N 1
ATOM 1457 C CA . THR B 1 38 ? 0.873 -17.797 -4.398 1 98.56 38 THR B CA 1
ATOM 1458 C C . THR B 1 38 ? 0.021 -17.984 -5.648 1 98.56 38 THR B C 1
ATOM 1460 O O . THR B 1 38 ? -1.134 -17.547 -5.691 1 98.56 38 THR B O 1
ATOM 1463 N N . LEU B 1 39 ? 0.598 -18.547 -6.613 1 98.5 39 LEU B N 1
ATOM 1464 C CA . LEU B 1 39 ? -0.151 -18.875 -7.824 1 98.5 39 LEU B CA 1
ATOM 1465 C C . LEU B 1 39 ? -1.279 -19.844 -7.52 1 98.5 39 LEU B C 1
ATOM 1467 O O . LEU B 1 39 ? -1.157 -20.688 -6.617 1 98.5 39 LEU B O 1
ATOM 1471 N N . SER B 1 40 ? -2.303 -19.656 -8.281 1 96.94 40 SER B N 1
ATOM 1472 C CA . SER B 1 40 ? -3.479 -20.5 -8.047 1 96.94 40 SER B CA 1
ATOM 1473 C C . SER B 1 40 ? -3.328 -21.859 -8.711 1 96.94 40 SER B C 1
ATOM 1475 O O . SER B 1 40 ? -2.393 -22.078 -9.484 1 96.94 40 SER B O 1
ATOM 1477 N N . ASN B 1 41 ? -4.176 -22.812 -8.312 1 95.56 41 ASN B N 1
ATOM 1478 C CA . ASN B 1 41 ? -4.355 -24.125 -8.938 1 95.56 41 ASN B CA 1
ATOM 1479 C C . ASN B 1 41 ? -3.096 -24.969 -8.836 1 95.56 41 ASN B C 1
ATOM 1481 O O . ASN B 1 41 ? -2.77 -25.719 -9.758 1 95.56 41 ASN B O 1
ATOM 1485 N N . GLY B 1 42 ? -2.301 -24.734 -7.82 1 95.56 42 GLY B N 1
ATOM 1486 C CA . GLY B 1 42 ? -1.159 -25.594 -7.551 1 95.56 42 GLY B CA 1
ATOM 1487 C C . GLY B 1 42 ? -0.012 -25.391 -8.523 1 95.56 42 GLY B C 1
ATOM 1488 O O . GLY B 1 42 ? 0.854 -26.25 -8.664 1 95.56 42 GLY B O 1
ATOM 1489 N N . LYS B 1 43 ? 0.075 -24.344 -9.117 1 97.62 43 LYS B N 1
ATOM 1490 C CA . LYS B 1 43 ? 1.086 -24.062 -10.133 1 97.62 43 LYS B CA 1
ATOM 1491 C C . LYS B 1 43 ? 2.453 -23.828 -9.5 1 97.62 43 LYS B C 1
ATOM 1493 O O . LYS B 1 43 ? 2.555 -23.188 -8.445 1 97.62 43 LYS B O 1
ATOM 1498 N N . LYS B 1 44 ? 3.361 -24.312 -10.211 1 98.25 44 LYS B N 1
ATOM 1499 C CA . LYS B 1 44 ? 4.742 -24.062 -9.812 1 98.25 44 LYS B CA 1
ATOM 1500 C C . LYS B 1 44 ? 5.234 -22.719 -10.344 1 98.25 44 LYS B C 1
ATOM 1502 O O . LYS B 1 44 ? 4.746 -22.219 -11.359 1 98.25 44 LYS B O 1
ATOM 1507 N N . LEU B 1 45 ? 6.211 -22.188 -9.617 1 98.81 45 LEU B N 1
ATOM 1508 C CA . LEU B 1 45 ? 6.836 -20.922 -9.992 1 98.81 45 LEU B CA 1
ATOM 1509 C C . LEU B 1 45 ? 8.344 -21.094 -10.148 1 98.81 45 LEU B C 1
ATOM 1511 O O . LEU B 1 45 ? 9.023 -21.531 -9.219 1 98.81 45 LEU B O 1
ATOM 1515 N N . ARG B 1 46 ? 8.812 -20.828 -11.32 1 98.81 46 ARG B N 1
ATOM 1516 C CA . ARG B 1 46 ? 10.258 -20.719 -11.492 1 98.81 46 ARG B CA 1
ATOM 1517 C C . ARG B 1 46 ? 10.711 -19.266 -11.367 1 98.81 46 ARG B C 1
ATOM 1519 O O . ARG B 1 46 ? 10.148 -18.375 -12.008 1 98.81 46 ARG B O 1
ATOM 1526 N N . ILE B 1 47 ? 11.742 -19.047 -10.547 1 98.81 47 ILE B N 1
ATOM 1527 C CA . ILE B 1 47 ? 12.18 -17.672 -10.289 1 98.81 47 ILE B CA 1
ATOM 1528 C C . ILE B 1 47 ? 13.703 -17.594 -10.406 1 98.81 47 ILE B C 1
ATOM 1530 O O . ILE B 1 47 ? 14.414 -18.484 -9.945 1 98.81 47 ILE B O 1
ATOM 1534 N N . PHE B 1 48 ? 14.156 -16.578 -11.109 1 98.62 48 PHE B N 1
ATOM 1535 C CA . PHE B 1 48 ? 15.57 -16.266 -11.289 1 98.62 48 PHE B CA 1
ATOM 1536 C C . PHE B 1 48 ? 15.859 -14.805 -10.945 1 98.62 48 PHE B C 1
ATOM 1538 O O . PHE B 1 48 ? 15.414 -13.898 -11.648 1 98.62 48 PHE B O 1
ATOM 1545 N N . CYS B 1 49 ? 16.609 -14.547 -9.867 1 98.56 49 CYS B N 1
ATOM 1546 C CA . CYS B 1 49 ? 16.922 -13.195 -9.422 1 98.56 49 CYS B CA 1
ATOM 1547 C C . CYS B 1 49 ? 18.406 -12.883 -9.617 1 98.56 49 CYS B C 1
ATOM 1549 O O . CYS B 1 49 ? 19.25 -13.773 -9.492 1 98.56 49 CYS B O 1
ATOM 1551 N N . LYS B 1 50 ? 18.594 -11.625 -9.914 1 97.81 50 LYS B N 1
ATOM 1552 C CA . LYS B 1 50 ? 19.969 -11.227 -10.148 1 97.81 50 LYS B CA 1
ATOM 1553 C C . LYS B 1 50 ? 20.156 -9.734 -9.883 1 97.81 50 LYS B C 1
ATOM 1555 O O . LYS B 1 50 ? 19.188 -8.977 -9.836 1 97.81 50 LYS B O 1
ATOM 1560 N N . SER B 1 51 ? 21.328 -9.398 -9.562 1 96.75 51 SER B N 1
ATOM 1561 C CA . SER B 1 51 ? 21.797 -8.023 -9.578 1 96.75 51 SER B CA 1
ATOM 1562 C C . SER B 1 51 ? 22.922 -7.836 -10.594 1 96.75 51 SER B C 1
ATOM 1564 O O . SER B 1 51 ? 23.266 -8.766 -11.32 1 96.75 51 SER B O 1
ATOM 1566 N N . LYS B 1 52 ? 23.438 -6.559 -10.781 1 91.56 52 LYS B N 1
ATOM 1567 C CA . LYS B 1 52 ? 24.594 -6.332 -11.648 1 91.56 52 LYS B CA 1
ATOM 1568 C C . LYS 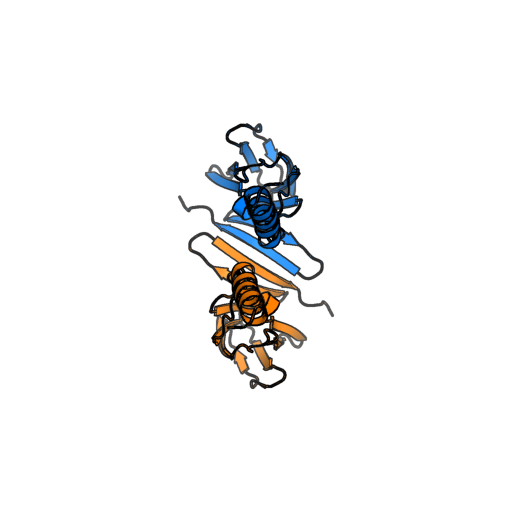B 1 52 ? 25.766 -7.215 -11.242 1 91.56 52 LYS B C 1
ATOM 1570 O O . LYS B 1 52 ? 26.469 -7.766 -12.102 1 91.56 52 LYS B O 1
ATOM 1575 N N . ASP B 1 53 ? 25.859 -7.512 -9.938 1 89.75 53 ASP B N 1
ATOM 1576 C CA . ASP B 1 53 ? 27.047 -8.188 -9.406 1 89.75 53 ASP B CA 1
ATOM 1577 C C . ASP B 1 53 ? 26.719 -9.625 -8.992 1 89.75 53 ASP B C 1
ATOM 1579 O O . ASP B 1 53 ? 27.609 -10.445 -8.828 1 89.75 53 ASP B O 1
ATOM 1583 N N . ASP B 1 54 ? 25.469 -9.914 -8.75 1 90.44 54 ASP B N 1
ATOM 1584 C CA . ASP B 1 54 ? 25.078 -11.211 -8.211 1 90.44 54 ASP B CA 1
ATOM 1585 C C . ASP B 1 54 ? 24.047 -11.891 -9.102 1 90.44 54 ASP B C 1
ATOM 1587 O O . ASP B 1 54 ? 23.031 -11.281 -9.445 1 90.44 54 ASP B O 1
ATOM 1591 N N . ASP B 1 55 ? 24.375 -13.039 -9.508 1 92.5 55 ASP B N 1
ATOM 1592 C CA . ASP B 1 55 ? 23.438 -13.914 -10.219 1 92.5 55 ASP B CA 1
ATOM 1593 C C . ASP B 1 55 ? 22.984 -15.07 -9.336 1 92.5 55 ASP B C 1
ATOM 1595 O O . ASP B 1 55 ? 23.75 -15.992 -9.07 1 92.5 55 ASP B O 1
ATOM 1599 N N . LEU B 1 56 ? 21.75 -14.906 -9 1 92.94 56 LEU B N 1
ATOM 1600 C CA . LEU B 1 56 ? 21.234 -15.977 -8.156 1 92.94 56 LEU B CA 1
ATOM 1601 C C . LEU B 1 56 ? 20.641 -17.094 -9 1 92.94 56 LEU B C 1
ATOM 1603 O O . LEU B 1 56 ? 20.094 -16.859 -10.07 1 92.94 56 LEU B O 1
ATOM 1607 N N . SER B 1 57 ? 20.969 -18.297 -8.82 1 91.5 57 SER B N 1
ATOM 1608 C CA . SER B 1 57 ? 20.484 -19.438 -9.594 1 91.5 57 SER B CA 1
ATOM 1609 C C . SER B 1 57 ? 18.969 -19.516 -9.594 1 91.5 57 SER B C 1
ATOM 1611 O O . SER B 1 57 ? 18.312 -19.062 -8.656 1 91.5 57 SER B O 1
ATOM 1613 N N . ALA B 1 58 ? 18.5 -20.078 -10.672 1 97.19 58 ALA B N 1
ATOM 1614 C CA . ALA B 1 58 ? 17.062 -20.281 -10.789 1 97.19 58 ALA B CA 1
ATOM 1615 C C . ALA B 1 58 ? 16.578 -21.344 -9.805 1 97.19 58 ALA B C 1
ATOM 1617 O O . ALA B 1 58 ? 17.266 -22.328 -9.555 1 97.19 58 ALA B O 1
ATOM 1618 N N . VAL B 1 59 ? 15.406 -21.109 -9.281 1 98 59 VAL B N 1
ATOM 1619 C CA . VAL B 1 59 ? 14.781 -22.047 -8.352 1 98 59 VAL B CA 1
ATOM 1620 C C . VAL B 1 59 ? 13.336 -22.281 -8.758 1 98 59 VAL B C 1
ATOM 1622 O O . VAL B 1 59 ? 12.664 -21.375 -9.266 1 98 59 VAL B O 1
ATOM 1625 N N . GLU B 1 60 ? 12.891 -23.453 -8.555 1 98.38 60 GLU B N 1
ATOM 1626 C CA . GLU B 1 60 ? 11.477 -23.766 -8.742 1 98.38 60 GLU B CA 1
ATOM 1627 C C . GLU B 1 60 ? 10.75 -23.859 -7.402 1 98.38 60 GLU B C 1
ATOM 1629 O O . GLU B 1 60 ? 11.172 -24.578 -6.504 1 98.38 60 GLU B O 1
ATOM 1634 N N . LEU B 1 61 ? 9.727 -23.172 -7.316 1 98.69 61 LEU B N 1
ATOM 1635 C CA . LEU B 1 61 ? 8.945 -23.141 -6.086 1 98.69 61 LEU B CA 1
ATOM 1636 C C . LEU B 1 61 ? 7.617 -23.875 -6.266 1 98.69 61 LEU B C 1
ATOM 1638 O O . LEU B 1 61 ? 6.852 -23.562 -7.184 1 98.69 61 LEU B O 1
ATOM 1642 N N . ALA B 1 62 ? 7.355 -24.828 -5.379 1 98.31 62 ALA B N 1
ATOM 1643 C CA . ALA B 1 62 ? 6.016 -25.406 -5.293 1 98.31 62 ALA B CA 1
ATOM 1644 C C . ALA B 1 62 ? 5.016 -24.375 -4.758 1 98.31 62 ALA B C 1
ATOM 1646 O O . ALA B 1 62 ? 5.406 -23.312 -4.266 1 98.31 62 ALA B O 1
ATOM 1647 N N . PRO B 1 63 ? 3.725 -24.734 -4.898 1 97.88 63 PRO B N 1
ATOM 1648 C CA . PRO B 1 63 ? 2.725 -23.812 -4.348 1 97.88 63 PRO B CA 1
ATOM 1649 C C . PRO B 1 63 ? 2.957 -23.5 -2.869 1 97.88 63 PRO B C 1
ATOM 1651 O O . PRO B 1 63 ? 3.217 -24.422 -2.08 1 97.88 63 PRO B O 1
ATOM 1654 N N . LEU B 1 64 ? 2.895 -22.234 -2.525 1 97.56 64 LEU B N 1
ATOM 1655 C CA . LEU B 1 64 ? 2.982 -21.719 -1.164 1 97.56 64 LEU B CA 1
ATOM 1656 C C . LEU B 1 64 ? 4.406 -21.828 -0.632 1 97.56 64 LEU B C 1
ATOM 1658 O O . LEU B 1 64 ? 4.672 -21.484 0.523 1 97.56 64 LEU B O 1
ATOM 1662 N N . GLN B 1 65 ? 5.328 -22.281 -1.429 1 98.38 65 GLN B N 1
ATOM 1663 C CA . GLN B 1 65 ? 6.727 -22.281 -1.013 1 98.38 65 GLN B CA 1
ATOM 1664 C C . GLN B 1 65 ? 7.332 -20.891 -1.096 1 98.38 65 GLN B C 1
ATOM 1666 O O . GLN B 1 65 ? 6.914 -20.062 -1.919 1 98.38 65 GLN B O 1
ATOM 1671 N N . VAL B 1 66 ? 8.359 -20.688 -0.286 1 98.44 66 VAL B N 1
ATOM 1672 C CA . VAL B 1 66 ? 8.977 -19.375 -0.153 1 98.44 66 VAL B CA 1
ATOM 1673 C C . VAL B 1 66 ? 10.422 -19.422 -0.622 1 98.44 66 VAL B C 1
ATOM 1675 O O . VAL B 1 66 ? 11.164 -20.344 -0.262 1 98.44 66 VAL B O 1
ATOM 1678 N N . TYR B 1 67 ? 10.805 -18.547 -1.507 1 98.69 67 TYR B N 1
ATOM 1679 C CA . TYR B 1 67 ? 12.195 -18.312 -1.895 1 98.69 67 TYR B CA 1
ATOM 1680 C C . TYR B 1 67 ? 12.812 -17.203 -1.059 1 98.69 67 TYR B C 1
ATOM 1682 O O . TYR B 1 67 ? 12.266 -16.094 -0.975 1 98.69 67 TYR B O 1
ATOM 1690 N N . LYS B 1 68 ? 13.953 -17.484 -0.429 1 98.44 68 LYS B N 1
ATOM 1691 C CA . LYS B 1 68 ? 14.57 -16.516 0.479 1 98.44 68 LYS B CA 1
ATOM 1692 C C . LYS B 1 68 ? 16.016 -16.25 0.077 1 98.44 68 LYS B C 1
ATOM 1694 O O . LYS B 1 68 ? 16.75 -17.156 -0.301 1 98.44 68 LYS B O 1
ATOM 1699 N N . PHE B 1 69 ? 16.406 -15.094 0.173 1 97.56 69 PHE B N 1
ATOM 1700 C CA . PHE B 1 69 ? 17.797 -14.711 0.011 1 97.56 69 PHE B CA 1
ATOM 1701 C C . PHE B 1 69 ? 18.078 -13.367 0.681 1 97.56 69 PHE B C 1
ATOM 1703 O O . PHE B 1 69 ? 17.141 -12.68 1.1 1 97.56 69 PHE B O 1
ATOM 1710 N N . THR B 1 70 ? 19.281 -13.062 0.796 1 96.19 70 THR B N 1
ATOM 1711 C CA . THR B 1 70 ? 19.703 -11.836 1.47 1 96.19 70 THR B CA 1
ATOM 1712 C C . THR B 1 70 ? 20.484 -10.93 0.516 1 96.19 70 THR B C 1
ATOM 1714 O O . THR B 1 70 ? 21.266 -11.414 -0.299 1 96.19 70 THR B O 1
ATOM 1717 N N . ILE B 1 71 ? 20.25 -9.703 0.657 1 95.38 71 ILE B N 1
ATOM 1718 C CA . ILE B 1 71 ? 20.922 -8.695 -0.158 1 95.38 71 ILE B CA 1
ATOM 1719 C C . ILE B 1 71 ? 21.75 -7.785 0.735 1 95.38 71 ILE B C 1
ATOM 1721 O O . ILE B 1 71 ? 21.29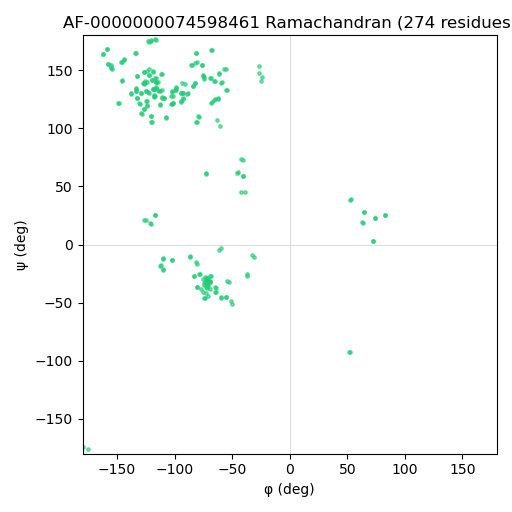7 -7.336 1.784 1 95.38 71 ILE B O 1
ATOM 1725 N N . SER B 1 72 ? 22.906 -7.578 0.29 1 92.06 72 SER B N 1
ATOM 1726 C CA . SER B 1 72 ? 23.734 -6.559 0.933 1 92.06 72 SER B CA 1
ATOM 1727 C C . SER B 1 72 ? 23.609 -5.219 0.22 1 92.06 72 SER B C 1
ATOM 1729 O O . SER B 1 72 ? 23.906 -5.109 -0.969 1 92.06 72 SER B O 1
ATOM 1731 N N . LYS B 1 73 ? 23.219 -4.23 0.913 1 92.31 73 LYS B N 1
ATOM 1732 C CA . LYS B 1 73 ? 23.016 -2.906 0.334 1 92.31 73 LYS B CA 1
ATOM 1733 C C . LYS B 1 73 ? 24.344 -2.211 0.068 1 92.31 73 LYS B C 1
ATOM 1735 O O . LYS B 1 73 ? 25.297 -2.346 0.85 1 92.31 73 LYS B O 1
ATOM 1740 N N . SER B 1 74 ? 24.312 -1.465 -0.97 1 89.19 74 SER B N 1
ATOM 1741 C CA . SER B 1 74 ? 25.5 -0.681 -1.284 1 89.19 74 SER B CA 1
ATOM 1742 C C . SER B 1 74 ? 25.547 0.61 -0.473 1 89.19 74 SER B C 1
ATOM 1744 O O . SER B 1 74 ? 24.5 1.128 -0.066 1 89.19 74 SER B O 1
ATOM 1746 N N . PHE B 1 75 ? 26.766 1.072 -0.352 1 86.31 75 PHE B N 1
ATOM 1747 C CA . PHE B 1 75 ? 26.984 2.312 0.382 1 86.31 75 PHE B CA 1
ATOM 1748 C C . PHE B 1 75 ? 26.406 3.5 -0.381 1 86.31 75 PHE B C 1
ATOM 1750 O O . PHE B 1 75 ? 25.969 4.48 0.226 1 86.31 75 PHE B O 1
ATOM 1757 N N . TRP B 1 76 ? 26.344 3.365 -1.729 1 88.31 76 TRP B N 1
ATOM 1758 C CA . TRP B 1 76 ? 25.938 4.473 -2.584 1 88.31 76 TRP B CA 1
ATOM 1759 C C . TRP B 1 76 ? 24.422 4.516 -2.721 1 88.31 76 TRP B C 1
ATOM 1761 O O . TRP B 1 76 ? 23.859 5.465 -3.285 1 88.31 76 TRP B O 1
ATOM 1771 N N . GLY B 1 77 ? 23.719 3.516 -2.266 1 90.12 77 GLY B N 1
ATOM 1772 C CA . GLY B 1 77 ? 22.266 3.506 -2.289 1 90.12 77 GLY B CA 1
ATOM 1773 C C . GLY B 1 77 ? 21.688 3.078 -3.625 1 90.12 77 GLY B C 1
ATOM 1774 O O . GLY B 1 77 ? 20.531 3.391 -3.941 1 90.12 77 GLY B O 1
ATOM 1775 N N . ASP B 1 78 ? 22.375 2.316 -4.445 1 92.19 78 ASP B N 1
ATOM 1776 C CA . ASP B 1 78 ? 21.953 2.016 -5.809 1 92.19 78 ASP B CA 1
ATOM 1777 C C . ASP B 1 78 ? 21.781 0.512 -6.012 1 92.19 78 ASP B C 1
ATOM 1779 O O . ASP B 1 78 ? 21.734 0.033 -7.148 1 92.19 78 ASP B O 1
ATOM 1783 N N . THR B 1 79 ? 21.672 -0.229 -4.918 1 94.88 79 THR B N 1
ATOM 1784 C CA . THR B 1 79 ? 21.484 -1.672 -5.035 1 94.88 79 THR B CA 1
ATOM 1785 C C . THR B 1 79 ? 20.172 -1.992 -5.754 1 94.88 79 THR B C 1
ATOM 1787 O O . THR B 1 79 ? 19.125 -1.462 -5.402 1 94.88 79 THR B O 1
ATOM 1790 N N . LEU B 1 80 ? 20.297 -2.801 -6.824 1 97.25 80 LEU B N 1
ATOM 1791 C CA . LEU B 1 80 ? 19.125 -3.219 -7.594 1 97.25 80 LEU B CA 1
ATOM 1792 C C . LEU B 1 80 ? 19.156 -4.723 -7.855 1 97.25 80 LEU B C 1
ATOM 1794 O O . LEU B 1 80 ? 20.172 -5.258 -8.297 1 97.25 80 LEU B O 1
ATOM 1798 N N . PHE B 1 81 ? 18.094 -5.414 -7.492 1 98.06 81 PHE B N 1
ATOM 1799 C CA . PHE B 1 81 ? 17.891 -6.812 -7.852 1 98.06 81 PHE B CA 1
ATOM 1800 C C . PHE B 1 81 ? 16.625 -6.977 -8.688 1 98.06 81 PHE B C 1
ATOM 1802 O O . PHE B 1 81 ? 15.586 -6.406 -8.367 1 98.06 81 PHE B O 1
ATOM 1809 N N . SER B 1 82 ? 16.75 -7.699 -9.703 1 98.25 82 SER B N 1
ATOM 1810 C CA . SER B 1 82 ? 15.602 -8.039 -10.539 1 98.25 82 SER B CA 1
ATOM 1811 C C . SER B 1 82 ? 15.367 -9.547 -10.57 1 98.25 82 SER B C 1
ATOM 1813 O O . SER B 1 82 ? 16.312 -10.328 -10.477 1 98.25 82 SER B O 1
ATOM 1815 N N . CYS B 1 83 ? 14.078 -9.875 -10.719 1 98.62 83 CYS B N 1
ATOM 1816 C CA . CYS B 1 83 ? 13.727 -11.289 -10.828 1 98.62 83 CYS B CA 1
ATOM 1817 C C . CYS B 1 83 ? 12.891 -11.555 -12.07 1 98.62 83 CYS B C 1
ATOM 1819 O O . CYS B 1 83 ? 12 -10.766 -12.406 1 98.62 83 CYS B O 1
ATOM 1821 N N . ASP B 1 84 ? 13.203 -12.633 -12.719 1 98.31 84 ASP B N 1
ATOM 1822 C CA . ASP B 1 84 ? 12.336 -13.211 -13.742 1 98.31 84 ASP B CA 1
ATOM 1823 C C . ASP B 1 84 ? 11.523 -14.375 -13.18 1 98.31 84 ASP B C 1
ATOM 1825 O O . ASP B 1 84 ? 12.062 -15.242 -12.484 1 98.31 84 ASP B O 1
ATOM 1829 N N . VAL B 1 85 ? 10.266 -14.297 -13.508 1 98.69 85 VAL B N 1
ATOM 1830 C CA . VAL B 1 85 ? 9.422 -15.406 -13.07 1 98.69 85 VAL B CA 1
ATOM 1831 C C . VAL B 1 85 ? 8.75 -16.047 -14.281 1 98.69 85 VAL B C 1
ATOM 1833 O O . VAL B 1 85 ? 8.414 -15.367 -15.25 1 98.69 85 VAL B O 1
ATOM 1836 N N . PHE B 1 86 ? 8.633 -17.359 -14.078 1 98.31 86 PHE B N 1
ATOM 1837 C CA . PHE B 1 86 ? 8.047 -18.156 -15.156 1 98.31 86 PHE B CA 1
ATOM 1838 C C . PHE B 1 86 ? 6.945 -19.062 -14.625 1 98.31 86 PHE B C 1
ATOM 1840 O O . PHE B 1 86 ? 7.172 -19.844 -13.695 1 98.31 86 PHE B O 1
ATOM 1847 N N . PHE B 1 87 ? 5.781 -18.828 -15.203 1 98.12 87 PHE B N 1
ATOM 1848 C CA . PHE B 1 87 ? 4.641 -19.703 -14.945 1 98.12 87 PHE B CA 1
ATOM 1849 C C . PHE B 1 87 ? 3.66 -19.672 -16.109 1 98.12 87 PHE B C 1
ATOM 1851 O O . PHE B 1 87 ? 3.604 -18.703 -16.859 1 98.12 87 PHE B O 1
ATOM 1858 N N . ASP B 1 88 ? 2.957 -20.812 -16.266 1 95.31 88 ASP B N 1
ATOM 1859 C CA . ASP B 1 88 ? 1.962 -20.938 -17.328 1 95.31 88 ASP B CA 1
ATOM 1860 C C . ASP B 1 88 ? 2.555 -20.578 -18.688 1 95.31 88 ASP B C 1
ATOM 1862 O O . ASP B 1 88 ? 1.939 -19.844 -19.469 1 95.31 88 ASP B O 1
ATOM 1866 N N . ASN B 1 89 ? 3.74 -20.969 -18.891 1 93.88 89 ASN B N 1
ATOM 1867 C CA . ASN B 1 89 ? 4.445 -20.781 -20.141 1 93.88 89 ASN B CA 1
ATOM 1868 C C . ASN B 1 89 ? 4.645 -19.297 -20.469 1 93.88 89 ASN B C 1
ATOM 1870 O O . ASN B 1 89 ? 4.766 -18.922 -21.625 1 93.88 89 ASN B O 1
ATOM 1874 N N . LYS B 1 90 ? 4.555 -18.438 -19.531 1 96.44 90 LYS B N 1
ATOM 1875 C CA . LYS B 1 90 ? 4.801 -17.016 -19.688 1 96.44 90 LYS B CA 1
ATOM 1876 C C . LYS B 1 90 ? 5.879 -16.531 -18.719 1 96.44 90 LYS B C 1
ATOM 1878 O O . LYS B 1 90 ? 6.02 -17.062 -17.625 1 96.44 90 LYS B O 1
ATOM 1883 N N . SER B 1 91 ? 6.523 -15.555 -19.219 1 96.94 91 SER B N 1
ATOM 1884 C CA . SER B 1 91 ? 7.574 -14.953 -18.406 1 96.94 91 SER B CA 1
ATOM 1885 C C . SER B 1 91 ? 7.223 -13.516 -18.031 1 96.94 91 SER B C 1
ATOM 1887 O O . SER B 1 91 ? 6.688 -12.766 -18.844 1 96.94 91 SER B O 1
ATOM 1889 N N . HIS B 1 92 ? 7.508 -13.156 -16.828 1 98.12 92 HIS B N 1
ATOM 1890 C CA . HIS B 1 92 ? 7.391 -11.797 -16.328 1 98.12 92 HIS B CA 1
ATOM 1891 C C . HIS B 1 92 ? 8.633 -11.391 -15.539 1 98.12 92 HIS B C 1
ATOM 1893 O O . HIS B 1 92 ? 9.461 -12.234 -15.195 1 98.12 92 HIS B O 1
ATOM 1899 N N . TRP B 1 93 ? 8.75 -10.117 -15.328 1 97.5 93 TRP B N 1
ATOM 1900 C CA . TRP B 1 93 ? 9.867 -9.68 -14.5 1 97.5 93 TRP B CA 1
ATOM 1901 C C . TRP B 1 93 ? 9.477 -8.5 -13.625 1 97.5 93 TRP B C 1
ATOM 1903 O O . TRP B 1 93 ? 8.5 -7.801 -13.914 1 97.5 93 TRP B O 1
ATOM 1913 N N . PHE B 1 94 ? 10.227 -8.305 -12.57 1 98.12 94 PHE B N 1
ATOM 1914 C CA . PHE B 1 94 ? 10.039 -7.156 -11.688 1 98.12 94 PHE B CA 1
ATOM 1915 C C . PHE B 1 94 ? 11.312 -6.863 -10.906 1 98.12 94 PHE B C 1
ATOM 1917 O O . PHE B 1 94 ? 12.156 -7.742 -10.734 1 98.12 94 PHE B O 1
ATOM 1924 N N . ASP B 1 95 ? 11.492 -5.652 -10.469 1 98.06 95 ASP B N 1
ATOM 1925 C CA . ASP B 1 95 ? 12.547 -5.301 -9.531 1 98.06 95 ASP B CA 1
ATOM 1926 C C . ASP B 1 95 ? 12.156 -5.68 -8.102 1 98.06 95 ASP B C 1
ATOM 1928 O O . ASP B 1 95 ? 11.344 -5.004 -7.473 1 98.06 95 ASP B O 1
ATOM 1932 N N . VAL B 1 96 ? 12.891 -6.703 -7.648 1 98.44 96 VAL B N 1
ATOM 1933 C CA . VAL B 1 96 ? 12.508 -7.211 -6.332 1 98.44 96 VAL B CA 1
ATOM 1934 C C . VAL B 1 96 ? 13.062 -6.297 -5.246 1 98.44 96 VAL B C 1
ATOM 1936 O O . VAL B 1 96 ? 12.508 -6.223 -4.145 1 98.44 96 VAL B O 1
ATOM 1939 N N . PHE B 1 97 ? 14.148 -5.613 -5.594 1 97.56 97 PHE B N 1
ATOM 1940 C CA . PHE B 1 97 ? 14.68 -4.652 -4.637 1 97.56 97 PHE B CA 1
ATOM 1941 C C . PHE B 1 97 ? 15.336 -3.479 -5.355 1 97.56 97 PHE B C 1
ATOM 1943 O O . PHE B 1 97 ? 16.172 -3.672 -6.242 1 97.56 97 PHE B O 1
ATOM 1950 N N . ASN B 1 98 ? 14.906 -2.436 -5.121 1 96.94 98 ASN B N 1
ATOM 1951 C CA . ASN B 1 98 ? 15.492 -1.135 -5.438 1 96.94 98 ASN B CA 1
ATOM 1952 C C . ASN B 1 98 ? 15.742 -0.312 -4.18 1 96.94 98 ASN B C 1
ATOM 1954 O O . ASN B 1 98 ? 14.797 0.126 -3.518 1 96.94 98 ASN B O 1
ATOM 1958 N N . GLN B 1 99 ? 16.969 -0.144 -3.889 1 94.62 99 GLN B N 1
ATOM 1959 C CA . GLN B 1 99 ? 17.328 0.383 -2.578 1 94.62 99 GLN B CA 1
ATOM 1960 C C . GLN B 1 99 ? 16.625 1.715 -2.309 1 94.62 99 GLN B C 1
ATOM 1962 O O . GLN B 1 99 ? 16.125 1.942 -1.21 1 94.62 99 GLN B O 1
ATOM 1967 N N . LYS B 1 100 ? 16.609 2.607 -3.236 1 92.75 100 LYS B N 1
ATOM 1968 C CA . LYS B 1 100 ? 15.969 3.91 -3.07 1 92.75 100 LYS B CA 1
ATOM 1969 C C . LYS B 1 100 ? 14.461 3.764 -2.885 1 92.75 100 LYS B C 1
ATOM 1971 O O . LYS B 1 100 ? 13.852 4.473 -2.076 1 92.75 100 LYS B O 1
ATOM 1976 N N . ARG B 1 101 ? 13.93 2.854 -3.562 1 93.69 101 ARG B N 1
ATOM 1977 C CA . ARG B 1 101 ? 12.477 2.662 -3.574 1 93.69 101 ARG B CA 1
ATOM 1978 C C . ARG B 1 101 ? 12.023 1.892 -2.34 1 93.69 101 ARG B C 1
ATOM 1980 O O . ARG B 1 101 ? 10.977 2.203 -1.76 1 93.69 101 ARG B O 1
ATOM 1987 N N . ASP B 1 102 ? 12.875 0.908 -1.923 1 95.56 102 ASP B N 1
ATOM 1988 C CA . ASP B 1 102 ? 12.305 -0.14 -1.083 1 95.56 102 ASP B CA 1
ATOM 1989 C C . ASP B 1 102 ? 12.812 -0.033 0.352 1 95.56 102 ASP B C 1
ATOM 1991 O O . ASP B 1 102 ? 12.273 -0.667 1.259 1 95.56 102 ASP B O 1
ATOM 1995 N N . THR B 1 103 ? 13.781 0.731 0.595 1 92.56 103 THR B N 1
ATOM 1996 C CA . THR B 1 103 ? 14.422 0.737 1.907 1 92.56 103 THR B CA 1
ATOM 1997 C C . THR B 1 103 ? 13.414 1.105 2.994 1 92.56 103 THR B C 1
ATOM 1999 O O . THR B 1 103 ? 13.352 0.453 4.039 1 92.56 103 THR B O 1
ATOM 2002 N N . SER B 1 104 ? 12.633 2.131 2.734 1 89.19 104 SER B N 1
ATOM 2003 C CA . SER B 1 104 ? 11.672 2.58 3.742 1 89.19 104 SER B CA 1
ATOM 2004 C C . SER B 1 104 ? 10.523 1.589 3.891 1 89.19 104 SER B C 1
ATOM 2006 O O . SER B 1 104 ? 10.008 1.39 4.992 1 89.19 104 SER B O 1
ATOM 2008 N N . PHE B 1 105 ? 10.164 0.988 2.834 1 93.5 105 PHE B N 1
ATOM 2009 C CA . PHE B 1 105 ? 9.031 0.069 2.852 1 93.5 105 PHE B CA 1
ATOM 2010 C C . PHE B 1 105 ? 9.406 -1.244 3.527 1 93.5 105 PHE B C 1
ATOM 2012 O O . PHE B 1 105 ? 8.664 -1.752 4.371 1 93.5 105 PHE B O 1
ATOM 2019 N N . CYS B 1 106 ? 10.539 -1.732 3.143 1 94.31 106 CYS B N 1
ATOM 2020 C CA . CYS B 1 106 ? 10.93 -3.07 3.574 1 94.31 106 CYS B CA 1
ATOM 2021 C C . CYS B 1 106 ? 11.555 -3.037 4.965 1 94.31 106 CYS B C 1
ATOM 2023 O O . CYS B 1 106 ? 11.5 -4.027 5.695 1 94.31 106 CYS B O 1
ATOM 2025 N N . ARG B 1 107 ? 12.109 -2.012 5.332 1 86.56 107 ARG B N 1
ATOM 2026 C CA . ARG B 1 107 ? 12.945 -1.935 6.531 1 86.56 107 ARG B CA 1
ATOM 2027 C C . ARG B 1 107 ? 14 -3.029 6.531 1 86.56 107 ARG B C 1
ATOM 2029 O O . ARG B 1 107 ? 14.992 -2.941 5.805 1 86.56 107 ARG B O 1
ATOM 2036 N N . ASN B 1 108 ? 13.742 -4.215 7.148 1 90.88 108 ASN B N 1
ATOM 2037 C CA . ASN B 1 108 ? 14.75 -5.27 7.164 1 90.88 108 ASN B CA 1
ATOM 2038 C C . ASN B 1 108 ? 14.312 -6.465 6.316 1 90.88 108 ASN B C 1
ATOM 2040 O O . ASN B 1 108 ? 15.141 -7.301 5.945 1 90.88 108 ASN B O 1
ATOM 2044 N N . THR B 1 109 ? 13.102 -6.559 6.023 1 96.12 109 THR B N 1
ATOM 2045 C CA . THR B 1 109 ? 12.602 -7.695 5.254 1 96.12 109 THR B CA 1
ATOM 2046 C C . THR B 1 109 ? 11.602 -7.234 4.199 1 96.12 109 THR B C 1
ATOM 2048 O O . THR B 1 109 ? 10.703 -6.438 4.492 1 96.12 109 THR B O 1
ATOM 2051 N N . CYS B 1 110 ? 11.828 -7.684 2.998 1 97.81 110 CYS B N 1
ATOM 2052 C CA . CYS B 1 110 ? 10.867 -7.457 1.921 1 97.81 110 CYS B CA 1
ATOM 2053 C C . CYS B 1 110 ? 10.062 -8.719 1.631 1 97.81 110 CYS B C 1
ATOM 2055 O O . CYS B 1 110 ? 10.633 -9.75 1.246 1 97.81 110 CYS B O 1
ATOM 2057 N N . TYR B 1 111 ? 8.758 -8.586 1.776 1 98.5 111 TYR B N 1
ATOM 2058 C CA . TYR B 1 111 ? 7.855 -9.695 1.47 1 98.5 111 TYR B CA 1
ATOM 2059 C C . TYR B 1 111 ? 7.184 -9.484 0.117 1 98.5 111 TYR B C 1
ATOM 2061 O O . TYR B 1 111 ? 6.676 -8.398 -0.175 1 98.5 111 TYR B O 1
ATOM 2069 N N . TYR B 1 112 ? 7.23 -10.508 -0.639 1 98.81 112 TYR B N 1
ATOM 2070 C CA . TYR B 1 112 ? 6.547 -10.477 -1.927 1 98.81 112 TYR B CA 1
ATOM 2071 C C . TYR B 1 112 ? 5.598 -11.664 -2.072 1 98.81 112 TYR B C 1
ATOM 2073 O O . TYR B 1 112 ? 5.871 -12.75 -1.561 1 98.81 112 TYR B O 1
ATOM 2081 N N . GLU B 1 113 ? 4.57 -11.422 -2.766 1 98.69 113 GLU B N 1
ATOM 2082 C CA . GLU B 1 113 ? 3.697 -12.477 -3.279 1 98.69 113 GLU B CA 1
ATOM 2083 C C . GLU B 1 113 ? 3.586 -12.406 -4.801 1 98.69 113 GLU B C 1
ATOM 2085 O O . GLU B 1 113 ? 3.297 -11.344 -5.359 1 98.69 113 GLU B O 1
ATOM 2090 N N . VAL B 1 114 ? 3.775 -13.508 -5.41 1 98.75 114 VAL B N 1
ATOM 2091 C CA . VAL B 1 114 ? 3.598 -13.602 -6.859 1 98.75 114 VAL B CA 1
ATOM 2092 C C . VAL B 1 114 ? 2.248 -14.242 -7.176 1 98.75 114 VAL B C 1
ATOM 2094 O O . VAL B 1 114 ? 1.962 -15.352 -6.734 1 98.75 114 VAL B O 1
ATOM 2097 N N . MET B 1 115 ? 1.49 -13.492 -7.891 1 98.38 115 MET B N 1
ATOM 2098 C CA . MET B 1 115 ? 0.18 -13.961 -8.328 1 98.38 115 MET B CA 1
ATOM 2099 C C . MET B 1 115 ? 0.091 -13.977 -9.852 1 98.38 115 MET B C 1
ATOM 2101 O O . MET B 1 115 ? 1.006 -13.516 -10.539 1 98.38 115 MET B O 1
ATOM 2105 N N . GLU B 1 116 ? -0.988 -14.461 -10.391 1 97.94 116 GLU B N 1
ATOM 2106 C CA . GLU B 1 116 ? -1.124 -14.633 -11.836 1 97.94 116 GLU B CA 1
ATOM 2107 C C . GLU B 1 116 ? -1.084 -13.289 -12.555 1 97.94 116 GLU B C 1
ATOM 2109 O O . GLU B 1 116 ? -0.518 -13.188 -13.648 1 97.94 116 GLU B O 1
ATOM 2114 N N . SER B 1 117 ? -1.744 -12.352 -11.938 1 97.12 117 SER B N 1
ATOM 2115 C CA . SER B 1 117 ? -1.928 -11.109 -12.68 1 97.12 117 SER B CA 1
ATOM 2116 C C . SER B 1 117 ? -0.958 -10.031 -12.203 1 97.12 117 SER B C 1
ATOM 2118 O O . SER B 1 117 ? -0.832 -8.977 -12.836 1 97.12 117 SER B O 1
ATOM 2120 N N . ARG B 1 118 ? -0.336 -10.289 -11.07 1 98.19 118 ARG B N 1
ATOM 2121 C CA . ARG B 1 118 ? 0.461 -9.211 -10.484 1 98.19 118 ARG B CA 1
ATOM 2122 C C . ARG B 1 118 ? 1.45 -9.766 -9.461 1 98.19 118 ARG B C 1
ATOM 2124 O O . ARG B 1 118 ? 1.357 -10.93 -9.062 1 98.19 118 ARG B O 1
ATOM 2131 N N . VAL B 1 119 ? 2.414 -8.984 -9.117 1 98.81 119 VAL B N 1
ATOM 2132 C CA . VAL B 1 119 ? 3.293 -9.203 -7.973 1 98.81 119 VAL B CA 1
ATOM 2133 C C . VAL B 1 119 ? 3.105 -8.078 -6.957 1 98.81 119 VAL B C 1
ATOM 2135 O O . VAL B 1 119 ? 2.959 -6.914 -7.332 1 98.81 119 VAL B O 1
ATOM 2138 N N . CYS B 1 120 ? 3.109 -8.469 -5.656 1 98.75 120 CYS B N 1
ATOM 2139 C CA . CYS B 1 120 ? 2.893 -7.461 -4.621 1 98.75 120 CYS B CA 1
ATOM 2140 C C . CYS B 1 120 ? 3.98 -7.531 -3.555 1 98.75 120 CYS B C 1
ATOM 2142 O O . CYS B 1 120 ? 4.27 -8.609 -3.025 1 98.75 120 CYS B O 1
ATOM 2144 N N . LYS B 1 121 ? 4.555 -6.438 -3.242 1 98.75 121 LYS B N 1
ATOM 2145 C CA . LYS B 1 121 ? 5.293 -6.23 -2 1 98.75 121 LYS B CA 1
ATOM 2146 C C . LYS B 1 121 ? 4.355 -5.836 -0.862 1 98.75 121 LYS B C 1
ATOM 2148 O O . LYS B 1 121 ? 3.461 -5.008 -1.047 1 98.75 121 LYS B O 1
ATOM 2153 N N . TYR B 1 122 ? 4.559 -6.449 0.343 1 98.12 122 TYR B N 1
ATOM 2154 C CA . TYR B 1 122 ? 3.551 -6.129 1.347 1 98.12 122 TYR B CA 1
ATOM 2155 C C . TYR B 1 122 ? 4.164 -6.086 2.742 1 98.12 122 TYR B C 1
ATOM 2157 O O . TYR B 1 122 ? 5.266 -6.598 2.957 1 98.12 122 TYR B O 1
ATOM 2165 N N . LYS B 1 123 ? 3.521 -5.398 3.598 1 96.69 123 LYS B N 1
ATOM 2166 C CA . LYS B 1 123 ? 3.734 -5.398 5.043 1 96.69 123 LYS B CA 1
ATOM 2167 C C . LYS B 1 123 ? 2.441 -5.715 5.789 1 96.69 123 LYS B C 1
ATOM 2169 O O . LYS B 1 123 ? 1.392 -5.141 5.492 1 96.69 123 LYS B O 1
ATOM 2174 N N . LYS B 1 124 ? 2.611 -6.602 6.672 1 94.5 124 LYS B N 1
ATOM 2175 C CA . LYS B 1 124 ? 1.438 -6.98 7.453 1 94.5 124 LYS B CA 1
ATOM 2176 C C . LYS B 1 124 ? 1.617 -6.629 8.922 1 94.5 124 LYS B C 1
ATOM 2178 O O . LYS B 1 124 ? 2.67 -6.891 9.508 1 94.5 124 LYS B O 1
ATOM 2183 N N . PHE B 1 125 ? 0.541 -6.066 9.414 1 92.88 125 PHE B N 1
ATOM 2184 C CA . PHE B 1 125 ? 0.411 -5.781 10.844 1 92.88 125 PHE B CA 1
ATOM 2185 C C . PHE B 1 125 ? -0.826 -6.461 11.414 1 92.88 125 PHE B C 1
ATOM 2187 O O . PHE B 1 125 ? -1.497 -7.23 10.727 1 92.88 125 PHE B O 1
ATOM 2194 N N . ASN B 1 126 ? -1.044 -6.41 12.648 1 90.81 126 ASN B N 1
ATOM 2195 C CA . ASN B 1 126 ? -2.154 -7.102 13.297 1 90.81 126 ASN B CA 1
ATOM 2196 C C . ASN B 1 126 ? -3.48 -6.801 12.602 1 90.81 126 ASN B C 1
ATOM 2198 O O . ASN B 1 126 ? -4.238 -7.719 12.281 1 90.81 126 ASN B O 1
ATOM 2202 N N . SER B 1 127 ? -3.848 -5.633 12.32 1 93.12 127 SER B N 1
ATOM 2203 C CA . SER B 1 127 ? -5.141 -5.309 11.719 1 93.12 127 SER B CA 1
ATOM 2204 C C . SER B 1 127 ? -4.973 -4.48 10.453 1 93.12 127 SER B C 1
ATOM 2206 O O . SER B 1 127 ? -5.895 -3.777 10.039 1 93.12 127 SER B O 1
ATOM 2208 N N . LYS B 1 128 ? -3.76 -4.594 9.906 1 96.06 128 LYS B N 1
ATOM 2209 C CA . LYS B 1 128 ? -3.457 -3.729 8.773 1 96.06 128 LYS B CA 1
ATOM 2210 C C . LYS B 1 128 ? -2.541 -4.43 7.773 1 96.06 128 LYS B C 1
ATOM 2212 O O . LYS B 1 128 ? -1.665 -5.203 8.164 1 96.06 128 LYS B O 1
ATOM 2217 N N . ILE B 1 129 ? -2.807 -4.184 6.512 1 97.31 129 ILE B N 1
ATOM 2218 C CA . ILE B 1 129 ? -1.896 -4.648 5.473 1 97.31 129 ILE B CA 1
ATOM 2219 C C . ILE B 1 129 ? -1.638 -3.529 4.469 1 97.31 129 ILE B C 1
ATOM 2221 O O . ILE B 1 129 ? -2.557 -2.791 4.105 1 97.31 129 ILE B O 1
ATOM 2225 N N . VAL B 1 130 ? -0.418 -3.326 4.16 1 97.56 130 VAL B N 1
ATOM 2226 C CA . VAL B 1 130 ? -0.015 -2.398 3.109 1 97.56 130 VAL B CA 1
ATOM 2227 C C . VAL B 1 130 ? 0.563 -3.176 1.93 1 97.56 130 VAL B C 1
ATOM 2229 O O . VAL B 1 130 ? 1.469 -3.996 2.102 1 97.56 130 VAL B O 1
ATOM 2232 N N . GLU B 1 131 ? -0 -2.885 0.787 1 97.88 131 GLU B N 1
ATOM 2233 C CA . GLU B 1 131 ? 0.48 -3.582 -0.402 1 97.88 131 GLU B CA 1
ATOM 2234 C C . GLU B 1 131 ? 0.88 -2.598 -1.497 1 97.88 131 GLU B C 1
ATOM 2236 O O . GLU B 1 131 ? 0.222 -1.573 -1.688 1 97.88 131 GLU B O 1
ATOM 2241 N N . ASP B 1 132 ? 1.938 -2.881 -2.129 1 98.12 132 ASP B N 1
ATOM 2242 C CA . ASP B 1 132 ? 2.424 -2.236 -3.344 1 98.12 132 ASP B CA 1
ATOM 2243 C C . ASP B 1 132 ? 2.543 -3.242 -4.488 1 98.12 132 ASP B C 1
ATOM 2245 O O . ASP B 1 132 ? 3.463 -4.062 -4.504 1 98.12 132 ASP B O 1
ATOM 2249 N N . CYS B 1 133 ? 1.598 -3.16 -5.43 1 98.56 133 CYS B N 1
ATOM 2250 C CA . CYS B 1 133 ? 1.472 -4.223 -6.422 1 98.56 133 CYS B CA 1
ATOM 2251 C C . CYS B 1 133 ? 1.746 -3.695 -7.824 1 98.56 133 CYS B C 1
ATOM 2253 O O . CYS B 1 133 ? 1.359 -2.572 -8.156 1 98.56 133 CYS B O 1
ATOM 2255 N N . TYR B 1 134 ? 2.361 -4.527 -8.578 1 98.12 134 TYR B N 1
ATOM 2256 C CA . TYR B 1 134 ? 2.605 -4.281 -9.992 1 98.12 134 TYR B CA 1
ATOM 2257 C C . TYR B 1 134 ? 1.918 -5.332 -10.859 1 98.12 134 TYR B C 1
ATOM 2259 O O . TYR B 1 134 ? 2.109 -6.531 -10.656 1 98.12 134 TYR B O 1
ATOM 2267 N N . TYR B 1 135 ? 1.146 -4.836 -11.797 1 97.62 135 TYR B N 1
ATOM 2268 C CA . TYR B 1 135 ? 0.49 -5.754 -12.719 1 97.62 135 TYR B CA 1
ATOM 2269 C C . TYR B 1 135 ? 1.434 -6.16 -13.852 1 97.62 135 TYR B C 1
ATOM 2271 O O . TYR B 1 135 ? 2.184 -5.328 -14.367 1 97.62 135 TYR B O 1
ATOM 2279 N N . TRP B 1 136 ? 1.32 -7.441 -14.117 1 97.38 136 TRP B N 1
ATOM 2280 C CA . TRP B 1 136 ? 2.137 -7.918 -15.227 1 97.38 136 TRP B CA 1
ATOM 2281 C C . TRP B 1 136 ? 1.689 -7.289 -16.547 1 97.38 136 TRP B C 1
ATOM 2283 O O . TRP B 1 136 ? 0.493 -7.098 -16.766 1 97.38 136 TRP B O 1
ATOM 2293 N N . LYS B 1 137 ? 2.662 -6.941 -17.391 1 89.5 137 LYS B N 1
ATOM 2294 C CA . LYS B 1 137 ? 2.289 -6.461 -18.719 1 89.5 137 LYS B CA 1
ATOM 2295 C C . LYS B 1 137 ? 1.604 -7.559 -19.516 1 89.5 137 LYS B C 1
ATOM 2297 O O . LYS B 1 137 ? 1.999 -8.727 -19.453 1 89.5 137 LYS B O 1
ATOM 2302 N N . LYS B 1 138 ? 0.388 -7.133 -19.969 1 75.12 138 LYS B N 1
ATOM 2303 C CA . LYS B 1 138 ? -0.308 -8.094 -20.812 1 75.12 138 LYS B CA 1
ATOM 2304 C C . LYS B 1 138 ? 0.411 -8.266 -22.156 1 75.12 138 LYS B C 1
ATOM 2306 O O . LYS B 1 138 ? 0.988 -7.309 -22.672 1 75.12 138 LYS B O 1
ATOM 2311 N N . ASP B 1 139 ? 0.805 -9.445 -22.484 1 56.97 139 ASP B N 1
ATOM 2312 C CA . ASP B 1 139 ? 1.341 -9.711 -23.812 1 56.97 139 ASP B CA 1
ATOM 2313 C C . ASP B 1 139 ? 0.397 -9.188 -24.906 1 56.97 139 ASP B C 1
ATOM 2315 O O . ASP B 1 139 ? -0.815 -9.109 -24.688 1 56.97 139 ASP B O 1
#

pLDDT: mean 86.32, std 19.08, range [36.5, 98.88]

Solvent-accessible surface area (backbone atoms only — not comparable to full-atom values): 15371 Å² total; per-residue (Å²): 135,58,74,64,56,55,53,50,49,51,49,54,52,54,58,61,64,48,58,69,68,49,89,75,47,84,73,64,44,64,34,37,37,37,41,30,29,57,36,67,93,70,37,56,36,36,40,34,38,32,37,98,88,41,77,49,72,72,44,77,32,52,53,70,32,70,52,73,52,75,42,75,50,44,92,84,46,72,38,48,31,37,31,40,37,38,44,94,94,41,76,48,72,49,71,78,38,36,42,76,74,35,43,81,76,28,64,54,48,39,36,34,39,40,42,88,62,31,37,32,40,47,49,78,54,96,54,35,40,36,37,46,30,37,48,58,81,77,128,135,59,74,64,54,57,54,52,50,51,50,54,54,55,57,60,64,47,56,68,68,50,90,77,48,84,74,66,44,63,34,38,39,36,41,31,29,57,36,68,93,68,36,56,35,35,40,35,38,33,37,97,88,41,80,48,73,70,46,75,31,50,54,71,32,71,50,73,52,75,42,74,50,46,92,87,48,72,38,49,31,37,31,40,37,38,44,94,92,40,78,49,70,49,73,77,38,36,42,77,77,35,44,80,75,29,64,53,46,39,37,33,40,40,42,90,62,31,38,32,38,49,49,78,53,96,54,34,40,37,36,46,30,37,47,58,80,78,128

Foldseek 3Di:
DDPVVVVVVVVVVVVVPPPPVDVVPQPQDKAKEKEFEAEPPFWKKWKWKAWPVGTDDIDIGTHGGIDMDMDGADSVQATWMKMWMDTPNDIFIDTQDRRVPPCVPQVRYWYWYDYDFWIWTWDDDDPDIDIDIDGTDDD/DDPVVVVVVVVVVVVVPPPPVDVVPQPQDKAKEKEFEAEPPFWKKWKW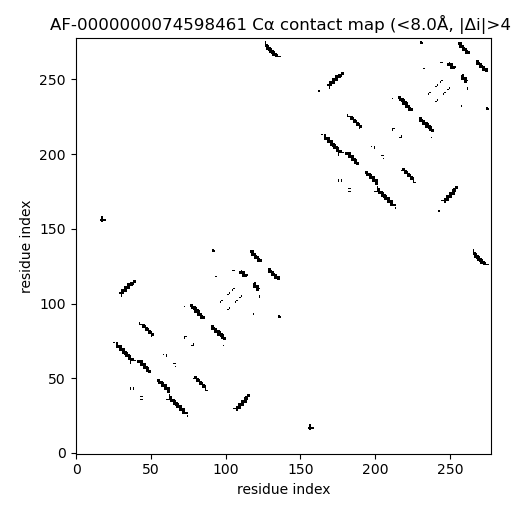KAWPVGTDDIDIGTHGGIDMDMDGADSVQATWMKMWMDTPNDIFIDTRDRRVPPCVPRVRYWYWYDYDFWIWTWDDDPPDIDIDIDGTDDD

Radius of gyration: 24.74 Å; Cα contacts (8 Å, |Δi|>4): 524; chains: 2; bounding box: 72×75×43 Å

Nearest PDB structures (foldseek):
  6g7g-assembly1_A  TM=7.025E-01  e=1.686E-03  Arabidopsis thaliana
  5gni-assembly1_A  TM=5.924E-01  e=3.519E-02  Homo sapiens
  4g5a-assembly1_B  TM=5.828E-01  e=1.892E-01  Bacteroides thetaiotaomicron VPI-5482
  5gni-assembly1_B  TM=4.198E-01  e=5.432E-02  Homo sapiens
  8v2c-assembly1_B  TM=4.412E-01  e=5.178E+00  Mus musculus